Protein AF-0000000084721992 (afdb_homodimer)

Nearest PDB structures (foldseek):
  3f7s-assembly1_A-2  TM=8.080E-01  e=1.983E-07  Pseudomonas putida KT2440
  6d63-assembly1_A  TM=7.651E-01  e=7.728E-07  Pseudomonas sp. ADP
  6bjt-assembly1_B  TM=7.138E-01  e=1.348E-06  Pseudomonas sp. EGD-AKN5
  3lyg-assembly1_A-2  TM=6.064E-01  e=3.360E-05  Colwellia psychrerythraea 34H
  3f14-assembly1_A-2  TM=5.417E-01  e=1.461E-03  Cytophaga hutchinsonii ATCC 33406

Solvent-accessible surface area (backbone atoms only — not comparable to full-atom values): 19553 Å² total; per-residue (Å²): 134,83,79,76,77,77,78,78,78,77,78,78,77,73,75,81,78,74,70,73,68,76,72,76,72,68,77,76,71,73,49,72,62,57,53,53,50,51,51,53,52,49,40,35,47,20,30,52,63,23,33,55,70,61,33,59,64,39,39,37,86,82,10,37,43,31,47,41,25,79,83,38,69,27,45,42,66,57,42,47,64,69,46,42,67,34,28,76,71,58,51,54,53,57,61,43,73,80,46,74,49,79,46,67,42,96,84,64,48,34,35,38,38,42,30,40,27,44,29,91,87,65,38,62,28,34,42,32,37,32,33,36,51,56,97,87,38,78,22,36,42,31,40,39,41,39,54,49,41,53,74,91,49,38,68,60,48,43,52,52,52,51,54,52,51,54,62,67,66,50,68,81,126,137,85,80,79,79,79,77,78,77,75,76,77,75,74,74,80,78,76,71,75,69,76,70,74,72,67,78,75,70,75,48,71,63,56,52,53,50,50,51,55,51,50,39,38,48,21,29,53,63,23,34,54,69,62,33,57,65,40,38,36,86,81,9,38,44,30,48,41,25,80,83,39,71,26,45,43,66,56,42,46,64,70,45,41,67,33,27,76,71,58,51,54,52,57,62,44,73,80,45,75,51,78,47,66,43,95,85,64,49,35,33,38,40,41,30,39,29,44,28,91,87,66,37,64,28,35,39,33,38,33,34,38,53,55,98,87,38,77,22,35,42,30,40,40,41,39,55,48,41,53,74,91,47,37,69,60,47,41,52,53,52,51,53,52,51,54,61,69,67,51,70,80,127

Secondary structure (DSSP, 8-state):
-------------------------------HHHHHHHHHHHHHHHHHTT-HHHHHHTEEEEEEEE-SSTT-EEEHHHHHHHHHHHHHTT-----EEEEEEEEE-TTSSEEEEEEEEEETTTEEEEEEEEEEEETTEEEEEEEEEE----HHHHHHHHHHHHHHHHHHHS---/-------------------------------HHHHHHHHHHHHHHHHHTT-HHHHHHTEEEEEEEE-SSTT-EEEHHHHHHHHHHHHHTT-----EEEEEEEEE-TTSSEEEEEEEEEETTTEEEEEEEEEEEETTEEEEEEEEEE----HHHHHHHHHHHHHHHHHHHS---

InterPro domains:
  IPR032710 NTF2-like domain superfamily [SSF54427] (31-151)
  IPR037401 SnoaL-like domain [PF13474] (36-150)

Radius of gyration: 32.5 Å; Cα contacts (8 Å, |Δi|>4): 521; chains: 2; bounding box: 74×117×138 Å

Foldseek 3Di:
DPPPPPPPPPPPPDPPPPPPPPPPPDPPPCPLVNQVVVLVVQLLVCQAQLVLVSNLVQADQQAWEADADPPRTDGSVRVSVVQVVCSVVRHGWHWDFPDKDWDADPVSFKIKMKTWTAGPPQGTKMKIFMWGQDPNHTHTRYIHIHRDDPPVCVVVVVVVVVVVVVVVPDPDD/DDPPPPPPPPPPPDPPPPPPPPPPPDPPPCPLVNQVVVLVVQLLVCQAQLVLVSNLVQADQQAWEADADPPRTDGSVRVSVVQVVCSVVRHGWHWDFPDKDWDADPVSFKIKMKTWTAGPPQGTKMKIFMWGQDPNHTHTRYIHIHRDDPPVCVVVVVVVVVVVVVVVPDPDD

Structure (mmCIF, N/CA/C/O backbone):
data_AF-0000000084721992-model_v1
#
loop_
_entity.id
_entity.type
_entity.pdbx_description
1 polymer 'SnoaL-like domain-containing protein'
#
loop_
_atom_site.group_PDB
_atom_site.id
_atom_site.type_symbol
_atom_site.label_atom_id
_atom_site.label_alt_id
_atom_site.label_comp_id
_atom_site.label_asym_id
_atom_site.label_entity_id
_atom_site.label_seq_id
_atom_site.pdbx_PDB_ins_code
_atom_site.Cartn_x
_atom_site.Cartn_y
_atom_site.Cartn_z
_atom_site.occupancy
_atom_site.B_iso_or_equiv
_atom_site.auth_seq_id
_atom_site.auth_comp_id
_atom_site.auth_asym_id
_atom_site.auth_atom_id
_atom_site.pdbx_PDB_model_num
ATOM 1 N N . MET A 1 1 ? 46.25 -85.062 41.906 1 35.22 1 MET A N 1
ATOM 2 C CA . MET A 1 1 ? 46.75 -83.875 41.25 1 35.22 1 MET A CA 1
ATOM 3 C C . MET A 1 1 ? 45.594 -83.062 40.625 1 35.22 1 MET A C 1
ATOM 5 O O . MET A 1 1 ? 44.938 -83.562 39.719 1 35.22 1 MET A O 1
ATOM 9 N N . THR A 1 2 ? 44.844 -82.375 41.531 1 42.84 2 THR A N 1
ATOM 10 C CA . THR A 1 2 ? 43.625 -81.562 41.344 1 42.84 2 THR A CA 1
ATOM 11 C C . THR A 1 2 ? 43.875 -80.438 40.375 1 42.84 2 THR A C 1
ATOM 13 O O . THR A 1 2 ? 44.781 -79.625 40.594 1 42.84 2 THR A O 1
ATOM 16 N N . ALA A 1 3 ? 43.625 -80.625 39.094 1 43.28 3 ALA A N 1
ATOM 17 C CA . ALA A 1 3 ? 43.75 -79.75 37.969 1 43.28 3 ALA A CA 1
ATOM 18 C C . ALA A 1 3 ? 42.969 -78.438 38.188 1 43.28 3 ALA A C 1
ATOM 20 O O . ALA A 1 3 ? 41.75 -78.5 38.406 1 43.28 3 ALA A O 1
ATOM 21 N N . LEU A 1 4 ? 43.531 -77.438 38.812 1 45.16 4 LEU A N 1
ATOM 22 C CA . LEU A 1 4 ? 42.969 -76.125 39.062 1 45.16 4 LEU A CA 1
ATOM 23 C C . LEU A 1 4 ? 42.625 -75.375 37.781 1 45.16 4 LEU A C 1
ATOM 25 O O . LEU A 1 4 ? 43.531 -75.188 36.938 1 45.16 4 LEU A O 1
ATOM 29 N N . SER A 1 5 ? 41.469 -75.625 37.188 1 41.81 5 SER A N 1
ATOM 30 C CA . SER A 1 5 ? 41.062 -75 35.969 1 41.81 5 SER A CA 1
ATOM 31 C C . SER A 1 5 ? 40.969 -73.5 36.156 1 41.81 5 SER A C 1
ATOM 33 O O . SER A 1 5 ? 40.312 -73 37.062 1 41.81 5 SER A O 1
ATOM 35 N N . LEU A 1 6 ? 42.062 -72.75 35.875 1 41.62 6 LEU A N 1
ATOM 36 C CA . LEU A 1 6 ? 42.125 -71.312 35.938 1 41.62 6 LEU A CA 1
ATOM 37 C C . LEU A 1 6 ? 41.125 -70.688 34.969 1 41.62 6 LEU A C 1
ATOM 39 O O . LEU A 1 6 ? 41.156 -70.938 33.781 1 41.62 6 LEU A O 1
ATOM 43 N N . LEU A 1 7 ? 39.906 -70.375 35.438 1 43.34 7 LEU A N 1
ATOM 44 C CA . LEU A 1 7 ? 38.875 -69.688 34.688 1 43.34 7 LEU A CA 1
ATOM 45 C C . LEU A 1 7 ? 39.312 -68.312 34.281 1 43.34 7 LEU A C 1
ATOM 47 O O . LEU A 1 7 ? 39.625 -67.5 35.156 1 43.34 7 LEU A O 1
ATOM 51 N N . CYS A 1 8 ? 40.031 -68.125 33.156 1 37.81 8 CYS A N 1
ATOM 52 C CA . CYS A 1 8 ? 40.469 -66.812 32.656 1 37.81 8 CYS A CA 1
ATOM 53 C C . CYS A 1 8 ? 39.25 -65.938 32.406 1 37.81 8 CYS A C 1
ATOM 55 O O . CYS A 1 8 ? 38.375 -66.25 31.578 1 37.81 8 CYS A O 1
ATOM 57 N N . LEU A 1 9 ? 38.812 -65.125 33.375 1 43.62 9 LEU A N 1
ATOM 58 C CA . LEU A 1 9 ? 37.75 -64.125 33.281 1 43.62 9 LEU A CA 1
ATOM 59 C C . LEU A 1 9 ? 38.094 -63.094 32.219 1 43.62 9 LEU A C 1
ATOM 61 O O . LEU A 1 9 ? 39.125 -62.375 32.312 1 43.62 9 LEU A O 1
ATOM 65 N N . THR A 1 10 ? 37.906 -63.406 30.938 1 43.59 10 THR A N 1
ATOM 66 C CA . THR A 1 10 ? 38.125 -62.406 29.922 1 43.59 10 THR A CA 1
ATOM 67 C C . THR A 1 10 ? 37.219 -61.188 30.141 1 43.59 10 THR A C 1
ATOM 69 O O . THR A 1 10 ? 36 -61.344 30.234 1 43.59 10 THR A O 1
ATOM 72 N N . LEU A 1 11 ? 37.656 -60.156 30.875 1 44.53 11 LEU A N 1
ATOM 73 C CA . LEU A 1 11 ? 36.938 -58.875 31 1 44.53 11 LEU A CA 1
ATOM 74 C C . LEU A 1 11 ? 36.781 -58.219 29.625 1 44.53 11 LEU A C 1
ATOM 76 O O . LEU A 1 11 ? 37.781 -57.938 28.953 1 44.53 11 LEU A O 1
ATOM 80 N N . LEU A 1 12 ? 35.719 -58.531 28.906 1 46.38 12 LEU A N 1
ATOM 81 C CA . LEU A 1 12 ? 35.375 -57.812 27.688 1 46.38 12 LEU A CA 1
ATOM 82 C C . LEU A 1 12 ? 35.188 -56.344 27.969 1 46.38 12 LEU A C 1
ATOM 84 O O . LEU A 1 12 ? 34.281 -55.938 28.719 1 46.38 12 LEU A O 1
ATOM 88 N N . SER A 1 13 ? 36.25 -55.5 28 1 43.28 13 SER A N 1
ATOM 89 C CA . SER A 1 13 ? 36.062 -54.062 28.094 1 43.28 13 SER A CA 1
ATOM 90 C C . SER A 1 13 ? 35.25 -53.5 26.922 1 43.28 13 SER A C 1
ATOM 92 O O . SER A 1 13 ? 35.562 -53.781 25.766 1 43.28 13 SER A O 1
ATOM 94 N N . ALA A 1 14 ? 33.906 -53.281 27.125 1 49.59 14 ALA A N 1
ATOM 95 C CA . ALA A 1 14 ? 33.062 -52.625 26.125 1 49.59 14 ALA A CA 1
ATOM 96 C C . ALA A 1 14 ? 33.656 -51.25 25.75 1 49.59 14 ALA A C 1
ATOM 98 O O . ALA A 1 14 ? 34.156 -50.531 26.609 1 49.59 14 ALA A O 1
ATOM 99 N N . PRO A 1 15 ? 34.125 -51.094 24.484 1 54.03 15 PRO A N 1
ATOM 100 C CA . PRO A 1 15 ? 34.656 -49.781 24.078 1 54.03 15 PRO A CA 1
ATOM 101 C C . PRO A 1 15 ? 33.688 -48.656 24.438 1 54.03 15 PRO A C 1
ATOM 103 O O . PRO A 1 15 ? 32.5 -48.875 24.516 1 54.03 15 PRO A O 1
ATOM 106 N N . PRO A 1 16 ? 34.219 -47.531 25.125 1 48.94 16 PRO A N 1
ATOM 107 C CA . PRO A 1 16 ? 33.375 -46.375 25.406 1 48.94 16 PRO A CA 1
ATOM 108 C C . PRO A 1 16 ? 32.656 -45.844 24.172 1 48.94 16 PRO A C 1
ATOM 110 O O . PRO A 1 16 ? 33.188 -45.969 23.062 1 48.94 16 PRO A O 1
ATOM 113 N N . ASN A 1 17 ? 31.281 -45.969 24.141 1 44.22 17 ASN A N 1
ATOM 114 C CA . ASN A 1 17 ? 30.453 -45.312 23.125 1 44.22 17 ASN A CA 1
ATOM 115 C C . ASN A 1 17 ? 30.859 -43.875 22.922 1 44.22 17 ASN A C 1
ATOM 117 O O . ASN A 1 17 ? 30.75 -43.062 23.844 1 44.22 17 ASN A O 1
ATOM 121 N N . THR A 1 18 ? 31.906 -43.656 22.141 1 45.59 18 THR A N 1
ATOM 122 C CA . THR A 1 18 ? 32.156 -42.25 21.797 1 45.59 18 THR A CA 1
ATOM 123 C C . THR A 1 18 ? 30.859 -41.562 21.344 1 45.59 18 THR A C 1
ATOM 125 O O . THR A 1 18 ? 30.25 -41.969 20.344 1 45.59 18 THR A O 1
ATOM 128 N N . GLY A 1 19 ? 30.094 -41.031 22.266 1 40.47 19 GLY A N 1
ATOM 129 C CA . GLY A 1 19 ? 28.969 -40.219 21.922 1 40.47 19 GLY A CA 1
ATOM 130 C C . GLY A 1 19 ? 29.25 -39.25 20.797 1 40.47 19 GLY A C 1
ATOM 131 O O . GLY A 1 19 ? 30.266 -38.562 20.797 1 40.47 19 GLY A O 1
ATOM 132 N N . ALA A 1 20 ? 28.906 -39.656 19.578 1 39.91 20 ALA A N 1
ATOM 133 C CA . ALA A 1 20 ? 28.953 -38.719 18.469 1 39.91 20 ALA A CA 1
ATOM 134 C C . ALA A 1 20 ? 28.594 -37.281 18.922 1 39.91 20 ALA A C 1
ATOM 136 O O . ALA A 1 20 ? 27.656 -37.094 19.688 1 39.91 20 ALA A O 1
ATOM 137 N N . LYS A 1 21 ? 29.672 -36.406 19.094 1 43.59 21 LYS A N 1
ATOM 138 C CA . LYS A 1 21 ? 29.391 -35 19.328 1 43.59 21 LYS A CA 1
ATOM 139 C C . LYS A 1 21 ? 28.188 -34.562 18.516 1 43.59 21 LYS A C 1
ATOM 141 O O . LYS A 1 21 ? 28.062 -34.875 17.328 1 43.59 21 LYS A O 1
ATOM 146 N N . PRO A 1 22 ? 27.109 -34.125 19.125 1 40.75 22 PRO A N 1
ATOM 147 C CA . PRO A 1 22 ? 26.031 -33.594 18.297 1 40.75 22 PRO A CA 1
ATOM 148 C C . PRO A 1 22 ? 26.547 -32.781 17.094 1 40.75 22 PRO A C 1
ATOM 150 O O . PRO A 1 22 ? 27.609 -32.156 17.188 1 40.75 22 PRO A O 1
ATOM 153 N N . SER A 1 23 ? 26.453 -33.25 15.875 1 41.62 23 SER A N 1
ATOM 154 C CA . SER A 1 23 ? 26.75 -32.469 14.688 1 41.62 23 SER A CA 1
ATOM 155 C C . SER A 1 23 ? 26.484 -30.984 14.93 1 41.62 23 SER A C 1
ATOM 157 O O . SER A 1 23 ? 25.453 -30.625 15.531 1 41.62 23 SER A O 1
ATOM 159 N N . ALA A 1 24 ? 27.469 -30.203 15.086 1 39.69 24 ALA A N 1
ATOM 160 C CA . ALA A 1 24 ? 27.297 -28.75 15.172 1 39.69 24 ALA A CA 1
ATOM 161 C C . ALA A 1 24 ? 26.125 -28.297 14.305 1 39.69 24 ALA A C 1
ATOM 163 O O . ALA A 1 24 ? 26.016 -28.688 13.141 1 39.69 24 ALA A O 1
ATOM 164 N N . ALA A 1 25 ? 24.906 -28.109 14.859 1 42.06 25 ALA A N 1
ATOM 165 C CA . ALA A 1 25 ? 23.781 -27.484 14.156 1 42.06 25 ALA A CA 1
ATOM 166 C C . ALA A 1 25 ? 24.281 -26.469 13.133 1 42.06 25 ALA A C 1
ATOM 168 O O . ALA A 1 25 ? 25.219 -25.719 13.391 1 42.06 25 ALA A O 1
ATOM 169 N N . ARG A 1 26 ? 24.297 -26.75 11.844 1 44.97 26 ARG A N 1
ATOM 170 C CA . ARG A 1 26 ? 24.625 -25.781 10.797 1 44.97 26 ARG A CA 1
ATOM 171 C C . ARG A 1 26 ? 24.219 -24.375 11.195 1 44.97 26 ARG A C 1
ATOM 173 O O . ARG A 1 26 ? 23.203 -24.188 11.875 1 44.97 26 ARG A O 1
ATOM 180 N N . PRO A 1 27 ? 25.031 -23.438 11.391 1 41.38 27 PRO A N 1
ATOM 181 C CA . PRO A 1 27 ? 24.594 -22.078 11.734 1 41.38 27 PRO A CA 1
ATOM 182 C C . PRO A 1 27 ? 23.234 -21.734 11.133 1 41.38 27 PRO A C 1
ATOM 184 O O . PRO A 1 27 ? 22.984 -22.031 9.961 1 41.38 27 PRO A O 1
ATOM 187 N N . ALA A 1 28 ? 22.156 -21.703 11.852 1 45.25 28 ALA A N 1
ATOM 188 C CA . ALA A 1 28 ? 20.75 -21.5 11.516 1 45.25 28 ALA A CA 1
ATOM 189 C C . ALA A 1 28 ? 20.609 -20.5 10.375 1 45.25 28 ALA A C 1
ATOM 191 O O . ALA A 1 28 ? 21.188 -19.406 10.414 1 45.25 28 ALA A O 1
ATOM 192 N N . GLU A 1 29 ? 20.797 -20.875 9.031 1 51.62 29 GLU A N 1
ATOM 193 C CA . GLU A 1 29 ? 20.531 -20.047 7.859 1 51.62 29 GLU A CA 1
ATOM 194 C C . GLU A 1 29 ? 19.516 -18.953 8.18 1 51.62 29 GLU A C 1
ATOM 196 O O . GLU A 1 29 ? 18.484 -19.219 8.797 1 51.62 29 GLU A O 1
ATOM 201 N N . VAL A 1 30 ? 20.031 -17.781 8.414 1 62.53 30 VAL A N 1
ATOM 202 C CA . VAL A 1 30 ? 19.141 -16.641 8.586 1 62.53 30 VAL A CA 1
ATOM 203 C C . VAL A 1 30 ? 17.906 -16.797 7.699 1 62.53 30 VAL A C 1
ATOM 205 O O . VAL A 1 30 ? 18.031 -17.078 6.5 1 62.53 30 VAL A O 1
ATOM 208 N N . SER A 1 31 ? 16.766 -16.969 8.289 1 84.5 31 SER A N 1
ATOM 209 C CA . SER A 1 31 ? 15.523 -17.141 7.555 1 84.5 31 SER A CA 1
ATOM 210 C C . SER A 1 31 ? 15.32 -16.016 6.539 1 84.5 31 SER A C 1
ATOM 212 O O . SER A 1 31 ? 15.906 -14.945 6.668 1 84.5 31 SER A O 1
ATOM 214 N N . ALA A 1 32 ? 14.961 -16.312 5.355 1 90 32 ALA A N 1
ATOM 215 C CA . ALA A 1 32 ? 14.609 -15.336 4.328 1 90 32 ALA A CA 1
ATOM 216 C C . ALA A 1 32 ? 13.898 -14.133 4.934 1 90 32 ALA A C 1
ATOM 218 O O . ALA A 1 32 ? 14.172 -12.984 4.555 1 90 32 ALA A O 1
ATOM 219 N N . THR A 1 33 ? 13.117 -14.328 5.945 1 94.38 33 THR A N 1
ATOM 220 C CA . THR A 1 33 ? 12.398 -13.242 6.602 1 94.38 33 THR A CA 1
ATOM 221 C C . THR A 1 33 ? 13.367 -12.336 7.363 1 94.38 33 THR A C 1
ATOM 223 O O . THR A 1 33 ? 13.242 -11.109 7.316 1 94.38 33 THR A O 1
ATOM 226 N N . ALA A 1 34 ? 14.281 -12.883 8.031 1 95.31 34 ALA A N 1
ATOM 227 C CA . ALA A 1 34 ? 15.266 -12.094 8.758 1 95.31 34 ALA A CA 1
ATOM 228 C C . ALA A 1 34 ? 16.094 -11.234 7.805 1 95.31 34 ALA A C 1
ATOM 230 O O . ALA A 1 34 ? 16.406 -10.078 8.109 1 95.31 34 ALA A O 1
ATOM 231 N N . THR A 1 35 ? 16.438 -11.797 6.691 1 96 35 THR A N 1
ATOM 232 C CA . THR A 1 35 ? 17.219 -11.047 5.715 1 96 35 THR A CA 1
ATOM 233 C C . THR A 1 35 ? 16.406 -9.898 5.125 1 96 35 THR A C 1
ATOM 235 O O . THR A 1 35 ? 16.906 -8.789 4.961 1 96 35 THR A O 1
ATOM 238 N N . VAL A 1 36 ? 15.125 -10.125 4.793 1 97.69 36 VAL A N 1
ATOM 239 C CA . VAL A 1 36 ? 14.242 -9.086 4.285 1 97.69 36 VAL A CA 1
ATOM 240 C C . VAL A 1 36 ? 14.102 -7.969 5.316 1 97.69 36 VAL A C 1
ATOM 242 O O . VAL A 1 36 ? 14.203 -6.785 4.977 1 97.69 36 VAL A O 1
ATOM 245 N N . ASN A 1 37 ? 13.945 -8.336 6.594 1 97.88 37 ASN A N 1
ATOM 246 C CA . ASN A 1 37 ? 13.875 -7.348 7.664 1 97.88 37 ASN A CA 1
ATOM 247 C C . ASN A 1 37 ? 15.148 -6.508 7.742 1 97.88 37 ASN A C 1
ATOM 249 O O . ASN A 1 37 ? 15.078 -5.285 7.902 1 97.88 37 ASN A O 1
ATOM 253 N N . ALA A 1 38 ? 16.234 -7.148 7.633 1 97.5 38 ALA A N 1
ATOM 254 C CA . ALA A 1 38 ? 17.516 -6.449 7.703 1 97.5 38 ALA A CA 1
ATOM 255 C C . ALA A 1 38 ? 17.656 -5.461 6.547 1 97.5 38 ALA A C 1
ATOM 257 O O . ALA A 1 38 ? 18.188 -4.363 6.727 1 97.5 38 ALA A O 1
ATOM 258 N N . VAL A 1 39 ? 17.203 -5.887 5.371 1 98.25 39 VAL A N 1
ATOM 259 C CA . VAL A 1 39 ? 17.266 -5.012 4.207 1 98.25 39 VAL A CA 1
ATOM 260 C C . VAL A 1 39 ? 16.391 -3.777 4.441 1 98.25 39 VAL A C 1
ATOM 262 O O . VAL A 1 39 ? 16.828 -2.648 4.227 1 98.25 39 VAL A O 1
ATOM 265 N N . LEU A 1 40 ? 15.203 -3.967 4.914 1 98.62 40 LEU A N 1
ATOM 266 C CA . LEU A 1 40 ? 14.281 -2.855 5.133 1 98.62 40 LEU A CA 1
ATOM 267 C C . LEU A 1 40 ? 14.781 -1.949 6.254 1 98.62 40 LEU A C 1
ATOM 269 O O . LEU A 1 40 ? 14.664 -0.725 6.168 1 98.62 40 LEU A O 1
ATOM 273 N N . ASP A 1 41 ? 15.375 -2.51 7.301 1 98.31 41 ASP A N 1
ATOM 274 C CA . ASP A 1 41 ? 15.961 -1.716 8.375 1 98.31 41 ASP A CA 1
ATOM 275 C C . ASP A 1 41 ? 17.125 -0.871 7.855 1 98.31 41 ASP A C 1
ATOM 277 O O . ASP A 1 41 ? 17.25 0.305 8.203 1 98.31 41 ASP A O 1
ATOM 281 N N . ASP A 1 42 ? 17.938 -1.509 7.082 1 98.44 42 ASP A N 1
ATOM 282 C CA . ASP A 1 42 ? 19.078 -0.802 6.512 1 98.44 42 ASP A CA 1
ATOM 283 C C . ASP A 1 42 ? 18.609 0.307 5.566 1 98.44 42 ASP A C 1
ATOM 285 O O . ASP A 1 42 ? 19.234 1.373 5.508 1 98.44 42 ASP A O 1
ATOM 289 N N . TRP A 1 43 ? 17.578 0.039 4.852 1 98.69 43 TRP A N 1
ATOM 290 C CA . TRP A 1 43 ? 17 1.02 3.938 1 98.69 43 TRP A CA 1
ATOM 291 C C . TRP A 1 43 ? 16.5 2.24 4.699 1 98.69 43 TRP A C 1
ATOM 293 O O . TRP A 1 43 ? 16.781 3.379 4.324 1 98.69 43 TRP A O 1
ATOM 303 N N . HIS A 1 44 ? 15.805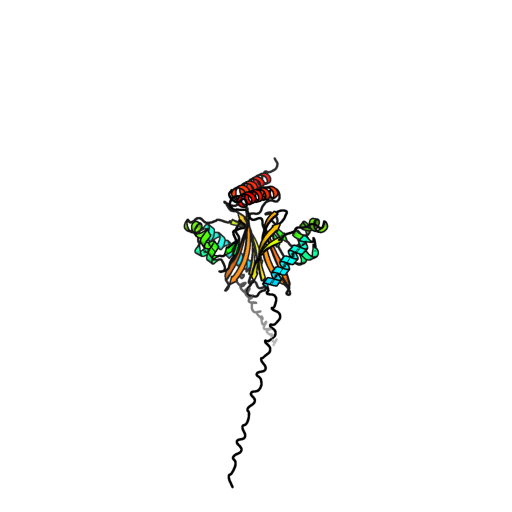 2.014 5.766 1 97.94 44 HIS A N 1
ATOM 304 C CA . HIS A 1 44 ? 15.344 3.111 6.605 1 97.94 44 HIS A CA 1
ATOM 305 C C . HIS A 1 44 ? 16.516 3.861 7.23 1 97.94 44 HIS A C 1
ATOM 307 O O . HIS A 1 44 ? 16.5 5.09 7.316 1 97.94 44 HIS A O 1
ATOM 313 N N . ARG A 1 45 ? 17.484 3.145 7.668 1 97.56 45 ARG A N 1
ATOM 314 C CA . ARG A 1 45 ? 18.656 3.758 8.273 1 97.56 45 ARG A CA 1
ATOM 315 C C . ARG A 1 45 ? 19.406 4.641 7.273 1 97.56 45 ARG A C 1
ATOM 317 O O . ARG A 1 45 ? 19.891 5.711 7.629 1 97.56 45 ARG A O 1
ATOM 324 N N . ALA A 1 46 ? 19.516 4.168 6.031 1 98.38 46 ALA A N 1
ATOM 325 C CA . ALA A 1 46 ? 20.172 4.949 4.988 1 98.38 46 ALA A CA 1
ATOM 326 C C . ALA A 1 46 ? 19.484 6.297 4.793 1 98.38 46 ALA A C 1
ATOM 328 O O . ALA A 1 46 ? 20.141 7.32 4.609 1 98.38 46 ALA A O 1
ATOM 329 N N . ALA A 1 47 ? 18.188 6.305 4.789 1 97.38 47 ALA A N 1
ATOM 330 C CA . ALA A 1 47 ? 17.453 7.559 4.699 1 97.38 47 ALA A CA 1
ATOM 331 C C . ALA A 1 47 ? 17.719 8.438 5.914 1 97.38 47 ALA A C 1
ATOM 333 O O . ALA A 1 47 ? 17.984 9.633 5.777 1 97.38 47 ALA A O 1
ATOM 334 N N . ALA A 1 48 ? 17.672 7.859 7.121 1 95.75 48 ALA A N 1
ATOM 335 C CA . ALA A 1 48 ? 17.875 8.594 8.367 1 95.75 48 ALA A CA 1
ATOM 336 C C . ALA A 1 48 ? 19.25 9.25 8.406 1 95.75 48 ALA A C 1
ATOM 338 O O . ALA A 1 48 ? 19.422 10.32 8.992 1 95.75 48 ALA A O 1
ATOM 339 N N . GLN A 1 49 ? 20.156 8.609 7.75 1 97.25 49 GLN A N 1
ATOM 340 C CA . GLN A 1 49 ? 21.531 9.094 7.738 1 97.25 49 GLN A CA 1
ATOM 341 C C . GLN A 1 49 ? 21.828 9.891 6.473 1 97.25 49 GLN A C 1
ATOM 343 O O . GLN A 1 49 ? 22.969 10.273 6.223 1 97.25 49 GLN A O 1
ATOM 348 N N . ALA A 1 50 ? 20.891 10.031 5.645 1 97.56 50 ALA A N 1
ATOM 349 C CA . ALA A 1 50 ? 20.984 10.758 4.379 1 97.56 50 ALA A CA 1
ATOM 350 C C . ALA A 1 50 ? 22.062 10.148 3.486 1 97.56 50 ALA A C 1
ATOM 352 O O . ALA A 1 50 ? 22.844 10.875 2.857 1 97.56 50 ALA A O 1
ATOM 353 N N . ASP A 1 51 ? 22.141 8.844 3.551 1 98.44 51 ASP A N 1
ATOM 354 C CA . ASP A 1 51 ? 23 8.109 2.633 1 98.44 51 ASP A CA 1
ATOM 355 C C . ASP A 1 51 ? 22.266 7.773 1.337 1 98.44 51 ASP A C 1
ATOM 357 O O . ASP A 1 51 ? 21.719 6.68 1.188 1 98.44 51 ASP A O 1
ATOM 361 N N . GLU A 1 52 ? 22.297 8.703 0.409 1 98.5 52 GLU A N 1
ATOM 362 C CA . GLU A 1 52 ? 21.5 8.617 -0.812 1 98.5 52 GLU A CA 1
ATOM 363 C C . GLU A 1 52 ? 21.875 7.383 -1.629 1 98.5 52 GLU A C 1
ATOM 365 O O . GLU A 1 52 ? 21 6.656 -2.102 1 98.5 52 GLU A O 1
ATOM 370 N N . ALA A 1 53 ? 23.141 7.18 -1.86 1 98.44 53 ALA A N 1
ATOM 371 C CA . ALA A 1 53 ? 23.594 6.055 -2.674 1 98.44 53 ALA A CA 1
ATOM 372 C C . ALA A 1 53 ? 23.109 4.73 -2.1 1 98.44 53 ALA A C 1
ATOM 374 O O . ALA A 1 53 ? 22.594 3.883 -2.832 1 98.44 53 ALA A O 1
ATOM 375 N N . ARG A 1 54 ? 23.25 4.57 -0.802 1 98.38 54 ARG A N 1
ATOM 376 C CA . ARG A 1 54 ? 22.828 3.334 -0.149 1 98.38 54 ARG A CA 1
ATOM 377 C C . ARG A 1 54 ? 21.312 3.17 -0.207 1 98.38 54 ARG A C 1
ATOM 379 O O . ARG A 1 54 ? 20.812 2.07 -0.454 1 98.38 54 ARG A O 1
ATOM 386 N N . TYR A 1 55 ? 20.641 4.285 0.036 1 98.75 55 TYR A N 1
ATOM 387 C CA . TYR A 1 55 ? 19.188 4.266 0.015 1 98.75 55 TYR A CA 1
ATOM 388 C C . TYR A 1 55 ? 18.656 3.762 -1.325 1 98.75 55 TYR A C 1
ATOM 390 O O . TYR A 1 55 ? 17.859 2.828 -1.375 1 98.75 55 TYR A O 1
ATOM 398 N N . PHE A 1 56 ? 19.188 4.238 -2.385 1 98.75 56 PHE A N 1
ATOM 399 C CA . PHE A 1 56 ? 18.625 3.9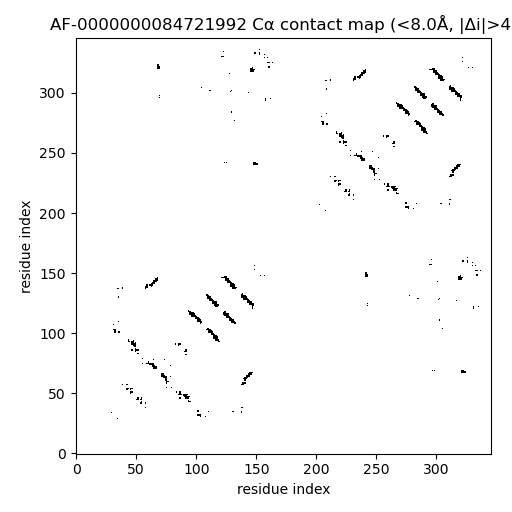2 -3.695 1 98.75 56 PHE A CA 1
ATOM 400 C C . PHE A 1 56 ? 19.219 2.617 -4.23 1 98.75 56 PHE A C 1
ATOM 402 O O . PHE A 1 56 ? 18.688 2.035 -5.176 1 98.75 56 PHE A O 1
ATOM 409 N N . ALA A 1 57 ? 20.328 2.1 -3.631 1 98.19 57 ALA A N 1
ATOM 410 C CA . ALA A 1 57 ? 20.891 0.804 -4.008 1 98.19 57 ALA A CA 1
ATOM 411 C C . ALA A 1 57 ? 19.969 -0.337 -3.576 1 98.19 57 ALA A C 1
ATOM 413 O O . ALA A 1 57 ? 20.125 -1.469 -4.047 1 98.19 57 ALA A O 1
ATOM 414 N N . HIS A 1 58 ? 19.016 -0.019 -2.701 1 98.56 58 HIS A N 1
ATOM 415 C CA . HIS A 1 58 ? 18.125 -1.059 -2.193 1 98.56 58 HIS A CA 1
ATOM 416 C C . HIS A 1 58 ? 16.984 -1.323 -3.16 1 98.56 58 HIS A C 1
ATOM 418 O O . HIS A 1 58 ? 16.266 -2.314 -3.018 1 98.56 58 HIS A O 1
ATOM 424 N N . PHE A 1 59 ? 16.875 -0.446 -4.211 1 98.69 59 PHE A N 1
ATOM 425 C CA . PHE A 1 59 ? 15.758 -0.579 -5.148 1 98.69 59 PHE A CA 1
ATOM 426 C C . PHE A 1 59 ? 16.188 -1.381 -6.375 1 98.69 59 PHE A C 1
ATOM 428 O O . PHE A 1 59 ? 17.344 -1.326 -6.789 1 98.69 59 PHE A O 1
ATOM 435 N N . THR A 1 60 ? 15.227 -2.141 -6.918 1 97.94 60 THR A N 1
ATOM 436 C CA . THR A 1 60 ? 15.43 -2.592 -8.289 1 97.94 60 THR A CA 1
ATOM 437 C C . THR A 1 60 ? 15.453 -1.407 -9.25 1 97.94 60 THR A C 1
ATOM 439 O O . THR A 1 60 ? 14.898 -0.349 -8.953 1 97.94 60 THR A O 1
ATOM 442 N N . PRO A 1 61 ? 16.062 -1.537 -10.438 1 97 61 PRO A N 1
ATOM 443 C CA . PRO A 1 61 ? 16.141 -0.411 -11.367 1 97 61 PRO A CA 1
ATOM 444 C C . PRO A 1 61 ? 14.773 0.064 -11.836 1 97 61 PRO A C 1
ATOM 446 O O . PRO A 1 61 ? 14.602 1.236 -12.18 1 97 61 PRO A O 1
ATOM 449 N N . ASP A 1 62 ? 13.781 -0.823 -11.82 1 97.19 62 ASP A N 1
ATOM 450 C CA . ASP A 1 62 ? 12.453 -0.472 -12.312 1 97.19 62 ASP A CA 1
ATOM 451 C C . ASP A 1 62 ? 11.461 -0.334 -11.156 1 97.19 62 ASP A C 1
ATOM 453 O O . ASP A 1 62 ? 10.25 -0.452 -11.352 1 97.19 62 ASP A O 1
ATOM 457 N N . ALA A 1 63 ? 11.984 -0.12 -9.945 1 98.56 63 ALA A N 1
ATOM 458 C CA . ALA A 1 63 ? 11.148 -0.027 -8.758 1 98.56 63 ALA A CA 1
ATOM 459 C C . ALA A 1 63 ? 10.195 1.163 -8.844 1 98.56 63 ALA A C 1
ATOM 461 O O . ALA A 1 63 ? 10.477 2.143 -9.539 1 98.56 63 ALA A O 1
ATOM 462 N N . ILE A 1 64 ? 9.102 1.015 -8.188 1 98.88 64 ILE A N 1
ATOM 463 C CA . ILE A 1 64 ? 8.102 2.078 -8.086 1 98.88 64 ILE A CA 1
ATOM 464 C C . ILE A 1 64 ? 7.953 2.498 -6.625 1 98.88 64 ILE A C 1
ATOM 466 O O . ILE A 1 64 ? 7.855 1.649 -5.734 1 98.88 64 ILE A O 1
ATOM 470 N N . TYR A 1 65 ? 8.062 3.801 -6.379 1 98.88 65 TYR A N 1
ATOM 471 C CA . TYR A 1 65 ? 7.758 4.395 -5.082 1 98.88 65 TYR A CA 1
ATOM 472 C C . TYR A 1 65 ? 6.465 5.199 -5.141 1 98.88 65 TYR A C 1
ATOM 474 O O . TYR A 1 65 ? 6.332 6.113 -5.957 1 98.88 65 TYR A O 1
ATOM 482 N N . LEU A 1 66 ? 5.504 4.785 -4.344 1 98.75 66 LEU A N 1
ATOM 483 C CA . LEU A 1 66 ? 4.234 5.492 -4.203 1 98.75 66 LEU A CA 1
ATOM 484 C C . LEU A 1 66 ? 4.227 6.355 -2.945 1 98.75 66 LEU A C 1
ATOM 486 O O . LEU A 1 66 ? 4.266 5.832 -1.83 1 98.75 66 LEU A O 1
ATOM 490 N N . GLY A 1 67 ? 4.156 7.688 -3.162 1 97.62 67 GLY A N 1
ATOM 491 C CA . GLY A 1 67 ? 4.09 8.594 -2.029 1 97.62 67 GLY A CA 1
ATOM 492 C C . GLY A 1 67 ? 2.674 8.82 -1.529 1 97.62 67 GLY A C 1
ATOM 493 O O . GLY A 1 67 ? 1.743 8.133 -1.959 1 97.62 67 GLY A O 1
ATOM 494 N N . THR A 1 68 ? 2.514 9.75 -0.627 1 96.62 68 THR A N 1
ATOM 495 C CA . THR A 1 68 ? 1.249 9.953 0.071 1 96.62 68 THR A CA 1
ATOM 496 C C . THR A 1 68 ? 0.262 10.719 -0.808 1 96.62 68 THR A C 1
ATOM 498 O O . THR A 1 68 ? -0.95 10.656 -0.5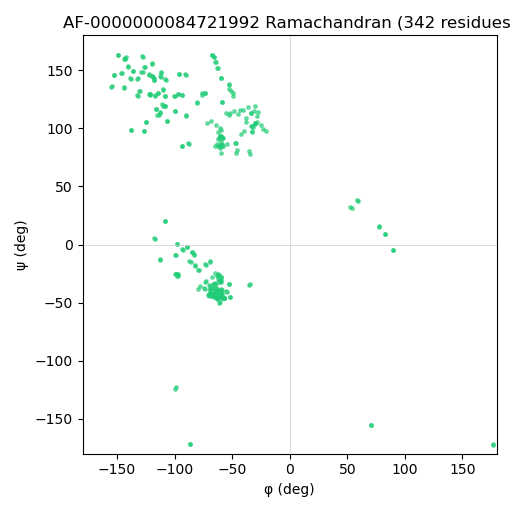89 1 96.62 68 THR A O 1
ATOM 501 N N . ASP A 1 69 ? 0.794 11.461 -1.816 1 96.75 69 ASP A N 1
ATOM 502 C CA . ASP A 1 69 ? -0.031 12.211 -2.76 1 96.75 69 ASP A CA 1
ATOM 503 C C . ASP A 1 69 ? -0.376 11.359 -3.98 1 96.75 69 ASP A C 1
ATOM 505 O O . ASP A 1 69 ? 0.454 10.586 -4.457 1 96.75 69 ASP A O 1
ATOM 509 N N . ALA A 1 70 ? -1.607 11.594 -4.527 1 94.75 70 ALA A N 1
ATOM 510 C CA . ALA A 1 70 ? -2.086 10.805 -5.66 1 94.75 70 ALA A CA 1
ATOM 511 C C . ALA A 1 70 ? -1.151 10.938 -6.859 1 94.75 70 ALA A C 1
ATOM 513 O O . ALA A 1 70 ? -1.021 10.008 -7.66 1 94.75 70 ALA A O 1
ATOM 514 N N . THR A 1 71 ? -0.47 12.047 -6.973 1 95.19 71 THR A N 1
ATOM 515 C CA . THR A 1 71 ? 0.369 12.312 -8.133 1 95.19 71 THR A CA 1
ATOM 516 C C . THR A 1 71 ? 1.751 11.695 -7.957 1 95.19 71 THR A C 1
ATOM 518 O O . THR A 1 71 ? 2.559 11.688 -8.891 1 95.19 71 THR A O 1
ATOM 521 N N . GLU A 1 72 ? 1.973 11.188 -6.828 1 97.88 72 GLU A N 1
ATOM 522 C CA . GLU A 1 72 ? 3.311 10.688 -6.52 1 97.88 72 GLU A CA 1
ATOM 523 C C . GLU A 1 72 ? 3.424 9.195 -6.816 1 97.88 72 GLU A C 1
ATOM 525 O O . GLU A 1 72 ? 3.139 8.367 -5.953 1 97.88 72 GLU A O 1
ATOM 530 N N . ARG A 1 73 ? 3.682 8.82 -7.949 1 98.44 73 ARG A N 1
ATOM 531 C CA . ARG A 1 73 ? 4.121 7.535 -8.469 1 98.44 73 ARG A CA 1
ATOM 532 C C . ARG A 1 73 ? 5.414 7.676 -9.266 1 98.44 73 ARG A C 1
ATOM 534 O O . ARG A 1 73 ? 5.395 8.141 -10.406 1 98.44 73 ARG A O 1
ATOM 541 N N . TRP A 1 74 ? 6.5 7.242 -8.656 1 98.75 74 TRP A N 1
ATOM 542 C CA . TRP A 1 74 ? 7.812 7.512 -9.234 1 98.75 74 TRP A CA 1
ATOM 543 C C . TRP A 1 74 ? 8.523 6.215 -9.594 1 98.75 74 TRP A C 1
ATOM 545 O O . TRP A 1 74 ? 8.453 5.23 -8.852 1 98.75 74 TRP A O 1
ATOM 555 N N . THR A 1 75 ? 9.164 6.293 -10.664 1 98.69 75 THR A N 1
ATOM 556 C CA . THR A 1 75 ? 10.25 5.336 -10.852 1 98.69 75 THR A CA 1
ATOM 557 C C . THR A 1 75 ? 11.391 5.613 -9.867 1 98.69 75 THR A C 1
ATOM 559 O O . THR A 1 75 ? 11.461 6.691 -9.281 1 98.69 75 THR A O 1
ATOM 562 N N . ARG A 1 76 ? 12.18 4.637 -9.742 1 98.56 76 ARG A N 1
ATOM 563 C CA . ARG A 1 76 ? 13.344 4.801 -8.867 1 98.56 76 ARG A CA 1
ATOM 564 C C . ARG A 1 76 ? 14.125 6.062 -9.227 1 98.56 76 ARG A C 1
ATOM 566 O O . ARG A 1 76 ? 14.477 6.848 -8.344 1 98.56 76 ARG A O 1
ATOM 573 N N . ASP A 1 77 ? 14.383 6.332 -10.508 1 98.44 77 ASP A N 1
ATOM 574 C CA . ASP A 1 77 ? 15.219 7.457 -10.922 1 98.44 77 ASP A CA 1
ATOM 575 C C . ASP A 1 77 ? 14.477 8.781 -10.758 1 98.44 77 ASP A C 1
ATOM 577 O O . ASP A 1 77 ? 15.086 9.797 -10.406 1 98.44 77 ASP A O 1
ATOM 581 N N . GLU A 1 78 ? 13.18 8.797 -11.039 1 98.69 78 GLU A N 1
ATOM 582 C CA . GLU A 1 78 ? 12.375 9.984 -10.773 1 98.69 78 GLU A CA 1
ATOM 583 C C . GLU A 1 78 ? 12.375 10.328 -9.289 1 98.69 78 GLU A C 1
ATOM 585 O O . GLU A 1 78 ? 12.492 11.5 -8.914 1 98.69 78 GLU A O 1
ATOM 590 N N . PHE A 1 79 ? 12.266 9.352 -8.5 1 98.69 79 PHE A N 1
ATOM 591 C CA . PHE A 1 79 ? 12.258 9.539 -7.055 1 98.69 79 PHE A CA 1
ATOM 592 C C . PHE A 1 79 ? 13.609 10.062 -6.57 1 98.69 79 PHE A C 1
ATOM 594 O O . PHE A 1 79 ? 13.664 10.969 -5.734 1 98.69 79 PHE A O 1
ATOM 601 N N . ARG A 1 80 ? 14.617 9.492 -7.07 1 98.56 80 ARG A N 1
ATOM 602 C CA . ARG A 1 80 ? 15.945 9.953 -6.695 1 98.56 80 ARG A CA 1
ATOM 603 C C . ARG A 1 80 ? 16.141 11.422 -7.043 1 98.56 80 ARG A C 1
ATOM 605 O O . ARG A 1 80 ? 16.672 12.195 -6.242 1 98.56 80 ARG A O 1
ATOM 612 N N . ALA A 1 81 ? 15.727 11.781 -8.219 1 98.44 81 ALA A N 1
ATOM 613 C CA . ALA A 1 81 ? 15.844 13.18 -8.641 1 98.44 81 ALA A CA 1
ATOM 614 C C . ALA A 1 81 ? 15.055 14.102 -7.711 1 98.44 81 ALA A C 1
ATOM 616 O O . ALA A 1 81 ? 15.531 15.164 -7.328 1 98.44 81 ALA A O 1
ATOM 617 N N . TRP A 1 82 ? 13.898 13.727 -7.387 1 97.81 82 TRP A N 1
ATOM 618 C CA . TRP A 1 82 ? 13.031 14.5 -6.496 1 97.81 82 TRP A CA 1
ATOM 619 C C . TRP A 1 82 ? 13.625 14.578 -5.094 1 97.81 82 TRP A C 1
ATOM 621 O O . TRP A 1 82 ? 13.586 15.633 -4.453 1 97.81 82 TRP A O 1
ATOM 631 N N . ALA A 1 83 ? 14.203 13.477 -4.609 1 97.81 83 ALA A N 1
ATOM 632 C CA . ALA A 1 83 ? 14.664 13.328 -3.23 1 97.81 83 ALA A CA 1
ATOM 633 C C . ALA A 1 83 ? 16.047 13.945 -3.049 1 97.81 83 ALA A C 1
ATOM 635 O O . ALA A 1 83 ? 16.469 14.219 -1.923 1 97.81 83 ALA A O 1
ATOM 636 N N . HIS A 1 84 ? 16.797 14.188 -4.121 1 98.19 84 HIS A N 1
ATOM 637 C CA . HIS A 1 84 ? 18.219 14.555 -4.09 1 98.19 84 HIS A CA 1
ATOM 638 C C . HIS A 1 84 ? 18.438 15.789 -3.225 1 98.19 84 HIS A C 1
ATOM 640 O O . HIS A 1 84 ? 19.359 15.828 -2.414 1 98.19 84 HIS A O 1
ATOM 646 N N . PRO A 1 85 ? 17.562 16.828 -3.268 1 97.56 85 PRO A N 1
ATOM 647 C CA . PRO A 1 85 ? 17.828 18.016 -2.451 1 97.56 85 PRO A CA 1
ATOM 648 C C . PRO A 1 85 ? 17.781 17.719 -0.953 1 97.56 85 PRO A C 1
ATOM 650 O O . PRO A 1 85 ? 18.484 18.359 -0.172 1 97.56 85 PRO A O 1
ATOM 653 N N . TYR A 1 86 ? 16.922 16.797 -0.564 1 95.94 86 TYR A N 1
ATOM 654 C CA . TYR A 1 86 ? 16.844 16.438 0.846 1 95.94 86 TYR A CA 1
ATOM 655 C C . TYR A 1 86 ? 18.078 15.672 1.288 1 95.94 86 TYR A C 1
ATOM 657 O O . TYR A 1 86 ? 18.672 15.977 2.33 1 95.94 86 TYR A O 1
ATOM 665 N N . PHE A 1 87 ? 18.531 14.742 0.515 1 97.44 87 PHE A N 1
ATOM 666 C CA . PHE A 1 87 ? 19.734 13.984 0.823 1 97.44 87 PHE A CA 1
ATOM 667 C C . PHE A 1 87 ? 20.969 14.891 0.824 1 97.44 87 PHE A C 1
ATOM 669 O O . PHE A 1 87 ? 21.828 14.773 1.694 1 97.44 87 PHE A O 1
ATOM 676 N N . ALA A 1 88 ? 21.078 15.797 -0.147 1 97.25 88 ALA A N 1
ATOM 677 C CA . ALA A 1 88 ? 22.234 16.688 -0.297 1 97.25 88 ALA A CA 1
ATOM 678 C C . ALA A 1 88 ? 22.359 17.609 0.91 1 97.25 88 ALA A C 1
ATOM 680 O O . ALA A 1 88 ? 23.469 18.016 1.272 1 97.25 88 ALA A O 1
ATOM 681 N N . LYS A 1 89 ? 21.266 17.906 1.595 1 96.56 89 LYS A N 1
ATOM 682 C CA . LYS A 1 89 ? 21.266 18.781 2.762 1 96.56 89 LYS A CA 1
ATOM 683 C C . LYS A 1 89 ? 21.516 18 4.043 1 96.56 89 LYS A C 1
ATOM 685 O O . LYS A 1 89 ? 21.594 18.578 5.129 1 96.56 89 LYS A O 1
ATOM 690 N N . GLY A 1 90 ? 21.656 16.703 3.943 1 94.88 90 GLY A N 1
ATOM 691 C CA . GLY A 1 90 ? 21.984 15.859 5.078 1 94.88 90 GLY A CA 1
ATOM 692 C C . GLY A 1 90 ? 20.781 15.492 5.918 1 94.88 90 GLY A C 1
ATOM 693 O O . GLY A 1 90 ? 20.922 14.977 7.031 1 94.88 90 GLY A O 1
ATOM 694 N N . LYS A 1 91 ? 19.594 15.852 5.359 1 90.44 91 LYS A N 1
ATOM 695 C CA . LYS A 1 91 ? 18.359 15.586 6.094 1 90.44 91 LYS A CA 1
ATOM 696 C C . LYS A 1 91 ? 17.266 15.047 5.164 1 90.44 91 LYS A C 1
ATOM 698 O O . LYS A 1 91 ? 16.531 15.82 4.547 1 90.44 91 LYS A O 1
ATOM 703 N N . ALA A 1 92 ? 17.125 13.797 5.176 1 91.31 92 ALA A N 1
ATOM 704 C CA . ALA A 1 92 ? 16.031 13.188 4.43 1 91.31 92 ALA A CA 1
ATOM 705 C C . ALA A 1 92 ? 14.852 12.859 5.344 1 91.31 92 ALA A C 1
ATOM 707 O O . ALA A 1 92 ? 14.281 13.758 5.969 1 91.31 92 ALA A O 1
ATOM 708 N N . TRP A 1 93 ? 14.414 11.625 5.406 1 89.81 93 TRP A N 1
ATOM 709 C CA . TRP A 1 93 ? 13.359 11.219 6.332 1 89.81 93 TRP A CA 1
ATOM 710 C C . TRP A 1 93 ? 13.859 10.141 7.285 1 89.81 93 TRP A C 1
ATOM 712 O O . TRP A 1 93 ? 14.859 9.477 7.012 1 89.81 93 TRP A O 1
ATOM 722 N N . ASN A 1 94 ? 13.141 10.164 8.375 1 91.75 94 ASN A N 1
ATOM 723 C CA . ASN A 1 94 ? 13.406 9.188 9.43 1 91.75 94 ASN A CA 1
ATOM 724 C C . ASN A 1 94 ? 12.148 8.43 9.82 1 91.75 94 ASN A C 1
ATOM 726 O O . ASN A 1 94 ? 11.344 8.922 10.617 1 91.75 94 ASN A O 1
ATOM 730 N N . PHE A 1 95 ? 12.023 7.25 9.234 1 91.94 95 PHE A N 1
ATOM 731 C CA . PHE A 1 95 ? 10.906 6.363 9.547 1 91.94 95 PHE A CA 1
ATOM 732 C C . PHE A 1 95 ? 11.336 5.273 10.516 1 91.94 95 PHE A C 1
ATOM 734 O O . PHE A 1 95 ? 12.336 4.59 10.281 1 91.94 95 PHE A O 1
ATOM 741 N N . THR A 1 96 ? 10.586 5.168 11.57 1 92.56 96 THR A N 1
ATOM 742 C CA . THR A 1 96 ? 10.852 4.117 12.539 1 92.56 96 THR A CA 1
ATOM 743 C C . THR A 1 96 ? 9.727 3.088 12.547 1 92.56 96 THR A C 1
ATOM 745 O O . THR A 1 96 ? 8.609 3.385 12.969 1 92.56 96 THR A O 1
ATOM 748 N N . PRO A 1 97 ? 10.094 1.896 12.117 1 95.56 97 PRO A N 1
ATOM 749 C CA . PRO A 1 97 ? 9.055 0.865 12.148 1 95.56 97 PRO A CA 1
ATOM 750 C C . PRO A 1 97 ? 8.75 0.377 13.562 1 95.56 97 PRO A C 1
ATOM 752 O O . PRO A 1 97 ? 9.664 0.118 14.336 1 95.56 97 PRO A O 1
ATOM 755 N N . SER A 1 98 ? 7.469 0.328 13.945 1 94.31 98 SER A N 1
ATOM 756 C CA . SER A 1 98 ? 7.062 -0.234 15.227 1 94.31 98 SER A CA 1
ATOM 757 C C . SER A 1 98 ? 6.594 -1.678 15.078 1 94.31 98 SER A C 1
ATOM 759 O O . SER A 1 98 ? 6.629 -2.451 16.031 1 94.31 98 SER A O 1
ATOM 761 N N . SER A 1 99 ? 6.133 -2.055 13.914 1 96.12 99 SER A N 1
ATOM 762 C CA . SER A 1 99 ? 5.777 -3.428 13.57 1 96.12 99 SER A CA 1
ATOM 763 C C . SER A 1 99 ? 5.918 -3.672 12.07 1 96.12 99 SER A C 1
ATOM 765 O O . SER A 1 99 ? 5.773 -2.748 11.273 1 96.12 99 SER A O 1
ATOM 767 N N . ARG A 1 100 ? 6.316 -4.891 11.734 1 98.12 100 ARG A N 1
ATOM 768 C CA . ARG A 1 100 ? 6.441 -5.305 10.344 1 98.12 100 ARG A CA 1
ATOM 769 C C . ARG A 1 100 ? 6.039 -6.766 10.172 1 98.12 100 ARG A C 1
ATOM 771 O O . ARG A 1 100 ? 6.395 -7.613 10.992 1 98.12 100 ARG A O 1
ATOM 778 N N . HIS A 1 101 ? 5.254 -7.055 9.141 1 98.44 101 HIS A N 1
ATOM 779 C CA . HIS A 1 101 ? 4.91 -8.406 8.711 1 98.44 101 HIS A CA 1
ATOM 780 C C . HIS A 1 101 ? 5.484 -8.711 7.328 1 98.44 101 HIS A C 1
ATOM 782 O O . HIS A 1 101 ? 5.383 -7.887 6.418 1 98.44 101 HIS A O 1
ATOM 788 N N . VAL A 1 102 ? 6.137 -9.844 7.238 1 98.31 102 VAL A N 1
ATOM 789 C CA . VAL A 1 102 ? 6.75 -10.25 5.977 1 98.31 102 VAL A CA 1
ATOM 790 C C . VAL A 1 102 ? 6.18 -11.594 5.531 1 98.31 102 VAL A C 1
ATOM 792 O O . VAL A 1 102 ? 6.051 -12.516 6.34 1 98.31 102 VAL A O 1
ATOM 795 N N . SER A 1 103 ? 5.75 -11.633 4.293 1 97.75 103 SER A N 1
ATOM 796 C CA . SER A 1 103 ? 5.363 -12.875 3.637 1 97.75 103 SER A CA 1
ATOM 797 C C . SER A 1 103 ? 6.332 -13.234 2.518 1 97.75 103 SER A C 1
ATOM 799 O O . SER A 1 103 ? 6.918 -12.352 1.887 1 97.75 103 SER A O 1
ATOM 801 N N . LEU A 1 104 ? 6.477 -14.57 2.357 1 95.44 104 LEU A N 1
ATOM 802 C CA . LEU A 1 104 ? 7.402 -15.055 1.34 1 95.44 104 LEU A CA 1
ATOM 803 C C . LEU A 1 104 ? 6.672 -15.898 0.297 1 95.44 104 LEU A C 1
ATOM 805 O O . LEU A 1 104 ? 5.738 -16.625 0.628 1 95.44 104 LEU A O 1
ATOM 809 N N . SER A 1 105 ? 7.172 -15.742 -0.92 1 93.06 105 SER A N 1
ATOM 810 C CA . SER A 1 105 ? 6.715 -16.688 -1.937 1 93.06 105 SER A CA 1
ATOM 811 C C . SER A 1 105 ? 7.176 -18.094 -1.622 1 93.06 105 SER A C 1
ATOM 813 O O . SER A 1 105 ? 8.125 -18.297 -0.86 1 93.06 105 SER A O 1
ATOM 815 N N . LYS A 1 106 ? 6.508 -19.062 -2.254 1 87.81 106 LYS A N 1
ATOM 816 C CA . LYS A 1 106 ? 6.816 -20.453 -1.988 1 87.81 106 LYS A CA 1
ATOM 817 C C . LYS A 1 106 ? 8.266 -20.781 -2.33 1 87.81 106 LYS A C 1
ATOM 819 O O . LYS A 1 106 ? 8.93 -21.547 -1.62 1 87.81 106 LYS A O 1
ATOM 824 N N . ASP A 1 107 ? 8.805 -20.125 -3.33 1 87.44 107 ASP A N 1
ATOM 825 C CA . ASP A 1 107 ? 10.164 -20.438 -3.773 1 87.44 107 ASP A CA 1
ATOM 826 C C . ASP A 1 107 ? 11.188 -19.531 -3.082 1 87.44 107 ASP A C 1
ATOM 828 O O . ASP A 1 107 ? 12.383 -19.625 -3.357 1 87.44 107 ASP A O 1
ATOM 832 N N . GLY A 1 108 ? 10.688 -18.594 -2.295 1 90.5 108 GLY A N 1
ATOM 833 C CA . GLY A 1 108 ? 11.578 -17.75 -1.507 1 90.5 108 GLY A CA 1
ATOM 834 C C . GLY A 1 108 ? 12.234 -16.656 -2.318 1 90.5 108 GLY A C 1
ATOM 835 O O . GLY A 1 108 ? 13.203 -16.031 -1.87 1 90.5 108 GLY A O 1
ATOM 836 N N . SER A 1 109 ? 11.742 -16.359 -3.498 1 91.38 109 SER A N 1
ATOM 837 C CA . SER A 1 109 ? 12.406 -15.414 -4.383 1 91.38 109 SER A CA 1
ATOM 838 C C . SER A 1 109 ? 11.75 -14.039 -4.305 1 91.38 109 SER A C 1
ATOM 840 O O . SER A 1 109 ? 12.273 -13.062 -4.848 1 91.38 109 SER A O 1
ATOM 842 N N . MET A 1 110 ? 10.625 -13.992 -3.619 1 95.25 110 MET A N 1
ATOM 843 C CA . MET A 1 110 ? 9.922 -12.727 -3.455 1 95.25 110 MET A CA 1
ATOM 844 C C . MET A 1 110 ? 9.359 -12.594 -2.043 1 95.25 110 MET A C 1
ATOM 846 O O . MET A 1 110 ? 9.109 -13.594 -1.374 1 95.25 110 MET A O 1
ATOM 850 N N . ALA A 1 111 ? 9.219 -11.398 -1.618 1 97.75 111 ALA A N 1
ATOM 851 C CA . ALA A 1 111 ? 8.617 -11.055 -0.331 1 97.75 111 ALA A CA 1
ATOM 852 C C . ALA A 1 111 ? 7.695 -9.852 -0.46 1 97.75 111 ALA A C 1
ATOM 854 O O . ALA A 1 111 ? 7.906 -8.984 -1.314 1 97.75 111 ALA A O 1
ATOM 855 N N . TRP A 1 112 ? 6.656 -9.852 0.212 1 98.62 112 TRP A N 1
ATOM 856 C CA . TRP A 1 112 ? 5.844 -8.656 0.41 1 98.62 112 TRP A CA 1
ATOM 857 C C . TRP A 1 112 ? 5.617 -8.391 1.895 1 98.62 112 TRP A C 1
ATOM 859 O O . TRP A 1 112 ? 5.762 -9.297 2.721 1 98.62 112 TRP A O 1
ATOM 869 N N . PHE A 1 113 ? 5.418 -7.137 2.209 1 98.75 113 PHE A N 1
ATOM 870 C CA . PHE A 1 113 ? 5.41 -6.75 3.615 1 98.75 113 PHE A CA 1
ATOM 871 C C . PHE A 1 113 ? 4.477 -5.566 3.846 1 98.75 113 PHE A C 1
ATOM 873 O O . PHE A 1 113 ? 4.02 -4.934 2.893 1 98.75 113 PHE A O 1
ATOM 880 N N . ASP A 1 114 ? 4.109 -5.328 5.043 1 98.75 114 ASP A N 1
ATOM 881 C CA . ASP A 1 114 ? 3.523 -4.09 5.555 1 98.75 114 ASP A CA 1
ATOM 882 C C . ASP A 1 114 ? 4.145 -3.701 6.895 1 98.75 114 ASP A C 1
ATOM 884 O O . ASP A 1 114 ? 4.609 -4.562 7.645 1 98.75 114 ASP A O 1
ATOM 888 N N . GLU A 1 115 ? 4.215 -2.463 7.16 1 98.5 115 GLU A N 1
ATOM 889 C CA . GLU A 1 115 ? 4.816 -1.975 8.398 1 98.5 115 GLU A CA 1
ATOM 890 C C . GLU A 1 115 ? 4.105 -0.72 8.898 1 98.5 115 GLU A C 1
ATOM 892 O O . GLU A 1 115 ? 3.539 0.037 8.109 1 98.5 115 GLU A O 1
ATOM 897 N N . VAL A 1 116 ? 4.078 -0.6 10.188 1 97.12 116 VAL A N 1
ATOM 898 C CA . VAL A 1 116 ? 3.623 0.614 10.859 1 97.12 116 VAL A CA 1
ATOM 899 C C . VAL A 1 116 ? 4.816 1.514 11.164 1 97.12 116 VAL A C 1
ATOM 901 O O . VAL A 1 116 ? 5.82 1.055 11.711 1 97.12 116 VAL A O 1
ATOM 904 N N . LEU A 1 117 ? 4.668 2.729 10.75 1 96.12 117 LEU A N 1
ATOM 905 C CA . LEU A 1 117 ? 5.777 3.668 10.883 1 96.12 117 LEU A CA 1
ATOM 906 C C . LEU A 1 117 ? 5.395 4.836 11.781 1 96.12 117 LEU A C 1
ATOM 908 O O . LEU A 1 117 ? 4.246 5.277 11.781 1 96.12 117 LEU A O 1
ATOM 912 N N . ALA A 1 118 ? 6.34 5.273 12.539 1 88.44 118 ALA A N 1
ATOM 913 C CA . ALA A 1 118 ? 6.285 6.578 13.188 1 88.44 118 ALA A CA 1
ATOM 914 C C . ALA A 1 118 ? 7.262 7.559 12.547 1 88.44 118 ALA A C 1
ATOM 916 O O . ALA A 1 118 ? 8.398 7.195 12.227 1 88.44 118 ALA A O 1
ATOM 917 N N . THR A 1 119 ? 6.66 8.664 12.211 1 80.12 119 THR A N 1
ATOM 918 C CA . THR A 1 119 ? 7.523 9.703 11.664 1 80.12 119 THR A CA 1
ATOM 919 C C . THR A 1 119 ? 7.25 11.047 12.336 1 80.12 119 THR A C 1
ATOM 921 O O . THR A 1 119 ? 6.109 11.344 12.695 1 80.12 119 THR A O 1
ATOM 924 N N . PRO A 1 120 ? 8.281 11.789 12.531 1 76.88 120 PRO A N 1
ATOM 925 C CA . PRO A 1 120 ? 8.055 13.109 13.117 1 76.88 120 PRO A CA 1
ATOM 926 C C . PRO A 1 120 ? 7.184 14.008 12.242 1 76.88 120 PRO A C 1
ATOM 928 O O . PRO A 1 120 ? 6.379 14.789 12.758 1 76.88 120 PRO A O 1
ATOM 931 N N . ASN A 1 121 ?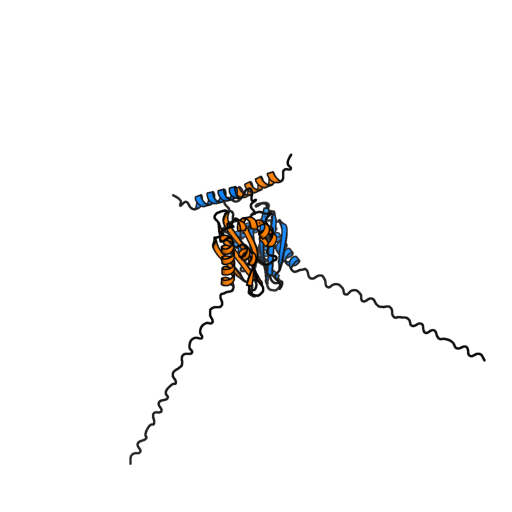 7.203 13.852 10.953 1 77.81 121 ASN A N 1
ATOM 932 C CA . ASN A 1 121 ? 6.562 14.805 10.047 1 77.81 121 ASN A CA 1
ATOM 933 C C . ASN A 1 121 ? 5.176 14.328 9.625 1 77.81 121 ASN A C 1
ATOM 935 O O . ASN A 1 121 ? 4.305 15.141 9.312 1 77.81 121 ASN A O 1
ATOM 939 N N . LEU A 1 122 ? 4.875 13.07 9.586 1 80.31 122 LEU A N 1
ATOM 940 C CA . LEU A 1 122 ? 3.615 12.562 9.055 1 80.31 122 LEU A CA 1
ATOM 941 C C . LEU A 1 122 ? 2.766 11.953 10.164 1 80.31 122 LEU A C 1
ATOM 943 O O . LEU A 1 122 ? 1.56 11.766 10 1 80.31 122 LEU A O 1
ATOM 947 N N . GLY A 1 123 ? 3.393 11.734 11.344 1 79.81 123 GLY A N 1
ATOM 948 C CA . GLY A 1 123 ? 2.717 10.906 12.328 1 79.81 123 GLY A CA 1
ATOM 949 C C . GLY A 1 123 ? 2.656 9.438 11.945 1 79.81 123 GLY A C 1
ATOM 950 O O . GLY A 1 123 ? 3.545 8.938 11.258 1 79.81 123 GLY A O 1
ATOM 951 N N . PRO A 1 124 ? 1.663 8.719 12.492 1 86.12 124 PRO A N 1
ATOM 952 C CA . PRO A 1 124 ? 1.524 7.309 12.117 1 86.12 124 PRO A CA 1
ATOM 953 C C . PRO A 1 124 ? 1.315 7.109 10.617 1 86.12 124 PRO A C 1
ATOM 955 O O . PRO A 1 124 ? 0.483 7.789 10.016 1 86.12 124 PRO A O 1
ATOM 958 N N . SER A 1 125 ? 2.168 6.363 10.055 1 95.56 125 SER A N 1
ATOM 959 C CA . SER A 1 125 ? 2.139 6.051 8.625 1 95.56 125 SER A CA 1
ATOM 960 C C . SER A 1 125 ? 2.211 4.547 8.391 1 95.56 125 SER A C 1
ATOM 962 O O . SER A 1 125 ? 2.436 3.773 9.32 1 95.56 125 SER A O 1
ATOM 964 N N . ARG A 1 126 ? 1.862 4.145 7.289 1 97.75 126 ARG A N 1
ATOM 965 C CA . ARG A 1 126 ? 1.935 2.746 6.879 1 97.75 126 ARG A CA 1
ATOM 966 C C . ARG A 1 126 ? 2.785 2.588 5.625 1 97.75 126 ARG A C 1
ATOM 968 O O . ARG A 1 126 ? 2.658 3.369 4.68 1 97.75 126 ARG A O 1
ATOM 975 N N . GLY A 1 127 ? 3.725 1.674 5.691 1 98.19 127 GLY A N 1
ATOM 976 C CA . GLY A 1 127 ? 4.449 1.216 4.516 1 98.19 127 GLY A CA 1
ATOM 977 C C . GLY A 1 127 ? 4.07 -0.191 4.094 1 98.19 127 GLY A C 1
ATOM 978 O O . GLY A 1 127 ? 3.793 -1.045 4.938 1 98.19 127 GLY A O 1
ATOM 979 N N . SER A 1 128 ? 4.004 -0.461 2.85 1 98.75 128 SER A N 1
ATOM 980 C CA . SER A 1 128 ? 3.887 -1.799 2.277 1 98.75 128 SER A CA 1
ATOM 981 C C . SER A 1 128 ? 4.672 -1.913 0.975 1 98.75 128 SER A C 1
ATOM 983 O O . SER A 1 128 ? 5.027 -0.901 0.367 1 98.75 128 SER A O 1
ATOM 985 N N . GLY A 1 129 ? 4.98 -3.15 0.608 1 98.62 129 GLY A N 1
ATOM 986 C CA . GLY A 1 129 ? 5.754 -3.244 -0.619 1 98.62 129 GLY A CA 1
ATOM 987 C C . GLY A 1 129 ? 6.16 -4.664 -0.962 1 98.62 129 GLY A C 1
ATOM 988 O O . GLY A 1 129 ? 5.613 -5.621 -0.409 1 98.62 129 GLY A O 1
ATOM 989 N N . VAL A 1 130 ? 6.996 -4.719 -1.966 1 98.81 130 VAL A N 1
ATOM 990 C CA . VAL A 1 130 ? 7.457 -5.973 -2.547 1 98.81 130 VAL A CA 1
ATOM 991 C C . VAL A 1 130 ? 8.977 -5.961 -2.668 1 98.81 130 VAL A C 1
ATOM 993 O O . VAL A 1 130 ? 9.562 -4.953 -3.068 1 98.81 130 VAL A O 1
ATOM 996 N N . LEU A 1 131 ? 9.602 -7.008 -2.236 1 98.62 131 LEU A N 1
ATOM 997 C CA . LEU A 1 131 ? 11.016 -7.242 -2.525 1 98.62 131 LEU A CA 1
ATOM 998 C C . LEU A 1 131 ? 11.188 -8.445 -3.451 1 98.62 131 LEU A C 1
ATOM 1000 O O . LEU A 1 131 ? 10.438 -9.414 -3.359 1 98.62 131 LEU A O 1
ATOM 1004 N N . VAL A 1 132 ? 12.133 -8.352 -4.289 1 97.25 132 VAL A N 1
ATOM 1005 C CA . VAL A 1 132 ? 12.516 -9.461 -5.156 1 97.25 132 VAL A CA 1
ATOM 1006 C C . VAL A 1 132 ? 13.984 -9.805 -4.938 1 97.25 132 VAL A C 1
ATOM 1008 O O . VAL A 1 132 ? 14.797 -8.93 -4.625 1 97.25 132 VAL A O 1
ATOM 1011 N N . LYS A 1 133 ? 14.242 -11.039 -5.066 1 94 133 LYS A N 1
ATOM 1012 C CA . LYS A 1 133 ? 15.625 -11.492 -4.953 1 94 133 LYS A CA 1
ATOM 1013 C C . LYS A 1 133 ? 16.328 -11.477 -6.312 1 94 133 LYS A C 1
ATOM 1015 O O . LYS A 1 133 ? 15.906 -12.188 -7.23 1 94 133 LYS A O 1
ATOM 1020 N N . GLU A 1 134 ? 17.25 -10.594 -6.488 1 87.38 134 GLU A N 1
ATOM 1021 C CA . GLU A 1 134 ? 18.078 -10.508 -7.688 1 87.38 134 GLU A CA 1
ATOM 1022 C C . GLU A 1 134 ? 19.516 -10.906 -7.391 1 87.38 134 GLU A C 1
ATOM 1024 O O . GLU A 1 134 ? 20.219 -10.227 -6.637 1 87.38 134 GLU A O 1
ATOM 1029 N N . GLY A 1 135 ? 20.047 -11.953 -8.039 1 85.62 135 GLY A N 1
ATOM 1030 C CA . GLY A 1 135 ? 21.406 -12.391 -7.805 1 85.62 135 GLY A CA 1
ATOM 1031 C C . GLY A 1 135 ? 21.703 -12.656 -6.344 1 85.62 135 GLY A C 1
ATOM 1032 O O . GLY A 1 135 ? 22.75 -12.234 -5.832 1 85.62 135 GLY A O 1
ATOM 1033 N N . GLY A 1 136 ? 20.672 -13.109 -5.582 1 88.94 136 GLY A N 1
ATOM 1034 C CA . GLY A 1 136 ? 20.859 -13.477 -4.188 1 88.94 136 GLY A CA 1
ATOM 1035 C C . GLY A 1 136 ? 20.656 -12.32 -3.23 1 88.94 136 GLY A C 1
ATOM 1036 O O . GLY A 1 136 ? 20.734 -12.492 -2.012 1 88.94 136 GLY A O 1
ATOM 1037 N N . THR A 1 137 ? 20.438 -11.148 -3.785 1 94.38 137 THR A N 1
ATOM 1038 C CA . THR A 1 137 ? 20.219 -9.977 -2.951 1 94.38 137 THR A CA 1
ATOM 1039 C C . THR A 1 137 ? 18.781 -9.508 -3.025 1 94.38 137 THR A C 1
ATOM 1041 O O . THR A 1 137 ? 18.188 -9.438 -4.109 1 94.38 137 THR A O 1
ATOM 1044 N N . TRP A 1 138 ? 18.25 -9.25 -1.847 1 97.69 138 TRP A N 1
ATOM 1045 C CA . TRP A 1 138 ? 16.891 -8.711 -1.788 1 97.69 138 TRP A CA 1
ATOM 1046 C C . TRP A 1 138 ? 16.891 -7.23 -2.162 1 97.69 138 TRP A C 1
ATOM 1048 O O . TRP A 1 138 ? 17.688 -6.449 -1.655 1 97.69 138 TRP A O 1
ATOM 1058 N N . LYS A 1 139 ? 15.984 -6.836 -3.105 1 98.31 139 LYS A N 1
ATOM 1059 C CA . LYS A 1 139 ? 15.781 -5.453 -3.533 1 98.31 139 LYS A CA 1
ATOM 1060 C C . LYS A 1 139 ? 14.305 -5.066 -3.471 1 98.31 139 LYS A C 1
ATOM 1062 O O . LYS A 1 139 ? 13.43 -5.902 -3.693 1 98.31 139 LYS A O 1
ATOM 1067 N N . ILE A 1 140 ? 14.055 -3.844 -3.207 1 98.81 140 ILE A N 1
ATOM 1068 C CA . ILE A 1 140 ? 12.695 -3.314 -3.156 1 98.81 140 ILE A CA 1
ATOM 1069 C C . ILE A 1 140 ? 12.203 -3.023 -4.57 1 98.81 140 ILE A C 1
ATOM 1071 O O . ILE A 1 140 ? 12.828 -2.256 -5.309 1 98.81 140 ILE A O 1
ATOM 1075 N N . ALA A 1 141 ? 11.086 -3.658 -4.926 1 98.75 141 ALA A N 1
ATOM 1076 C CA . ALA A 1 141 ? 10.516 -3.469 -6.258 1 98.75 141 ALA A CA 1
ATOM 1077 C C . ALA A 1 141 ? 9.359 -2.477 -6.227 1 98.75 141 ALA A C 1
ATOM 1079 O O . ALA A 1 141 ? 9.039 -1.856 -7.242 1 98.75 141 ALA A O 1
ATOM 1080 N N . GLN A 1 142 ? 8.75 -2.365 -5.121 1 98.94 142 GLN A N 1
ATOM 1081 C CA . GLN A 1 142 ? 7.668 -1.41 -4.914 1 98.94 142 GLN A CA 1
ATOM 1082 C C . GLN A 1 142 ? 7.535 -1.042 -3.439 1 98.94 142 GLN A C 1
ATOM 1084 O O . GLN A 1 142 ? 7.629 -1.907 -2.566 1 98.94 142 GLN A O 1
ATOM 1089 N N . TYR A 1 143 ? 7.379 0.141 -3.133 1 98.88 143 TYR A N 1
ATOM 1090 C CA . TYR A 1 143 ? 7.066 0.64 -1.799 1 98.88 143 TYR A CA 1
ATOM 1091 C C . TYR A 1 143 ? 5.91 1.63 -1.845 1 98.88 143 TYR A C 1
ATOM 1093 O O . TYR A 1 143 ? 5.887 2.529 -2.689 1 98.88 143 TYR A O 1
ATOM 1101 N N . ASN A 1 144 ? 4.926 1.438 -1.061 1 98.69 144 ASN A N 1
ATOM 1102 C CA . ASN A 1 144 ? 3.754 2.297 -0.918 1 98.69 144 ASN A CA 1
ATOM 1103 C C . ASN A 1 144 ? 3.697 2.945 0.463 1 98.69 144 ASN A C 1
ATOM 1105 O O . ASN A 1 144 ? 3.576 2.25 1.474 1 98.69 144 ASN A O 1
ATOM 1109 N N . LEU A 1 145 ? 3.893 4.242 0.508 1 97.88 145 LEU A N 1
ATOM 1110 C CA . LEU A 1 145 ? 3.754 5.012 1.739 1 97.88 145 LEU A CA 1
ATOM 1111 C C . LEU A 1 145 ? 2.379 5.668 1.819 1 97.88 145 LEU A C 1
ATOM 1113 O O . LEU A 1 145 ? 1.927 6.293 0.857 1 97.88 145 LEU A O 1
ATOM 1117 N N . SER A 1 146 ? 1.675 5.508 2.93 1 97.12 146 SER A N 1
ATOM 1118 C CA . SER A 1 146 ? 0.359 6.109 3.117 1 97.12 146 SER A CA 1
ATOM 1119 C C . SER A 1 146 ? 0.166 6.582 4.555 1 97.12 146 SER A C 1
ATOM 1121 O O . SER A 1 146 ? 0.936 6.211 5.445 1 97.12 146 SER A O 1
ATOM 1123 N N . VAL A 1 147 ? -0.767 7.445 4.738 1 95.94 147 VAL A N 1
ATOM 1124 C CA . VAL A 1 147 ? -1.202 7.891 6.055 1 95.94 147 VAL A CA 1
ATOM 1125 C C . VAL A 1 147 ? -2.561 7.277 6.387 1 95.94 147 VAL A C 1
ATOM 1127 O O . VAL A 1 147 ? -3.582 7.672 5.82 1 95.94 147 VAL A O 1
ATOM 1130 N N . PRO A 1 148 ? -2.502 6.285 7.301 1 96.5 148 PRO A N 1
ATOM 1131 C CA . PRO A 1 148 ? -3.811 5.773 7.719 1 96.5 148 PRO A CA 1
ATOM 1132 C C . PRO A 1 148 ? -4.691 6.852 8.352 1 96.5 148 PRO A C 1
ATOM 1134 O O . PRO A 1 148 ? -4.188 7.727 9.062 1 96.5 148 PRO A O 1
ATOM 1137 N N . ILE A 1 149 ? -5.992 6.766 8.062 1 95.75 149 ILE A N 1
ATOM 1138 C CA . ILE A 1 149 ? -6.961 7.734 8.562 1 95.75 149 ILE A CA 1
ATOM 1139 C C . ILE A 1 149 ? -7.957 7.031 9.484 1 95.75 149 ILE A C 1
ATOM 1141 O O . ILE A 1 149 ? -8.695 6.145 9.055 1 95.75 149 ILE A O 1
ATOM 1145 N N . PRO A 1 150 ? -7.953 7.453 10.797 1 95.69 150 PRO A N 1
ATOM 1146 C CA . PRO A 1 150 ? -8.969 6.859 11.672 1 95.69 150 PRO A CA 1
ATOM 1147 C C . PRO A 1 150 ? -10.383 6.988 11.102 1 95.69 150 PRO A C 1
ATOM 1149 O O . PRO A 1 150 ? -10.742 8.039 10.562 1 95.69 150 PRO A O 1
ATOM 1152 N N . ASN A 1 151 ? -11.141 5.91 11.219 1 94.81 151 ASN A N 1
ATOM 1153 C CA . ASN A 1 151 ? -12.5 5.887 10.688 1 94.81 151 ASN A CA 1
ATOM 1154 C C . ASN A 1 151 ? -13.32 7.074 11.195 1 94.81 151 ASN A C 1
ATOM 1156 O O . ASN A 1 151 ? -14.086 7.672 10.43 1 94.81 151 ASN A O 1
ATOM 1160 N N . ASP A 1 152 ? -13.086 7.504 12.375 1 95.25 152 ASP A N 1
ATOM 1161 C CA . ASP A 1 152 ? -13.883 8.531 13.039 1 95.25 152 ASP A CA 1
ATOM 1162 C C . ASP A 1 152 ? -13.617 9.906 12.445 1 95.25 152 ASP A C 1
ATOM 1164 O O . ASP A 1 152 ? -14.398 10.836 12.641 1 95.25 152 ASP A O 1
ATOM 1168 N N . VAL A 1 153 ? -12.484 10.07 11.711 1 94.31 153 VAL A N 1
ATOM 1169 C CA . VAL A 1 153 ? -12.195 11.391 11.156 1 94.31 153 VAL A CA 1
ATOM 1170 C C . VAL A 1 153 ? -12.188 11.312 9.633 1 94.31 153 VAL A C 1
ATOM 1172 O O . VAL A 1 153 ? -11.898 12.305 8.961 1 94.31 153 VAL A O 1
ATOM 1175 N N . LEU A 1 154 ? -12.516 10.211 9.062 1 94.56 154 LEU A N 1
ATOM 1176 C CA . LEU A 1 154 ? -12.43 9.984 7.625 1 94.56 154 LEU A CA 1
ATOM 1177 C C . LEU A 1 154 ? -13.328 10.945 6.863 1 94.56 154 LEU A C 1
ATOM 1179 O O . LEU A 1 154 ? -12.914 11.523 5.852 1 94.56 154 LEU A O 1
ATOM 1183 N N . ASP A 1 155 ? -14.562 11.133 7.359 1 93.31 155 ASP A N 1
ATOM 1184 C CA . ASP A 1 155 ? -15.492 12.031 6.676 1 93.31 155 ASP A CA 1
ATOM 1185 C C . ASP A 1 155 ? -14.945 13.453 6.625 1 93.31 155 ASP A C 1
ATOM 1187 O O . ASP A 1 155 ? -15.078 14.141 5.609 1 93.31 155 ASP A O 1
ATOM 1191 N N . ASP A 1 156 ? -14.336 13.828 7.707 1 94.06 156 ASP A N 1
ATOM 1192 C CA . ASP A 1 156 ? -13.758 15.164 7.773 1 94.06 156 ASP A CA 1
ATOM 1193 C C . ASP A 1 156 ? -12.578 15.305 6.812 1 94.06 156 ASP A C 1
ATOM 1195 O O . ASP A 1 156 ? -12.469 16.297 6.102 1 94.06 156 ASP A O 1
ATOM 1199 N N . VAL A 1 157 ? -11.719 14.32 6.785 1 93.75 157 VAL A N 1
ATOM 1200 C CA . VAL A 1 157 ? -10.555 14.328 5.906 1 93.75 157 VAL A CA 1
ATOM 1201 C C . VAL A 1 157 ? -11.008 14.328 4.445 1 93.75 157 VAL A C 1
ATOM 1203 O O . VAL A 1 157 ? -10.5 15.109 3.635 1 93.75 157 VAL A O 1
ATOM 1206 N N . LYS A 1 158 ? -11.961 13.523 4.145 1 92.94 158 LYS A N 1
ATOM 1207 C CA . LYS A 1 158 ? -12.508 13.461 2.791 1 92.94 158 LYS A CA 1
ATOM 1208 C C . LYS A 1 158 ? -13.031 14.828 2.348 1 92.94 158 LYS A C 1
ATOM 1210 O O . LYS A 1 158 ? -12.773 15.266 1.223 1 92.94 158 LYS A O 1
ATOM 1215 N N . ALA A 1 159 ? -13.758 15.461 3.191 1 92.94 159 ALA A N 1
ATOM 1216 C CA . ALA A 1 159 ? -14.32 16.781 2.887 1 92.94 159 ALA A CA 1
ATOM 1217 C C . ALA A 1 159 ? -13.219 17.781 2.576 1 92.94 159 ALA A C 1
ATOM 1219 O O . ALA A 1 159 ? -13.359 18.609 1.671 1 92.94 159 ALA A O 1
ATOM 1220 N N . ARG A 1 160 ? -12.125 17.703 3.291 1 93.19 160 ARG A N 1
ATOM 1221 C CA . ARG A 1 160 ? -11.008 18.625 3.09 1 93.19 160 ARG A CA 1
ATOM 1222 C C . ARG A 1 160 ? -10.328 18.375 1.752 1 93.19 160 ARG A C 1
ATOM 1224 O O . ARG A 1 160 ? -9.969 19.312 1.044 1 93.19 160 ARG A O 1
ATOM 1231 N N . ILE A 1 161 ? -10.211 17.141 1.391 1 93 161 ILE A N 1
ATOM 1232 C CA . ILE A 1 161 ? -9.586 16.781 0.126 1 93 161 ILE A CA 1
ATOM 1233 C C . ILE A 1 161 ? -10.477 17.203 -1.036 1 93 161 ILE A C 1
ATOM 1235 O O . ILE A 1 161 ? -9.992 17.766 -2.021 1 93 161 ILE A O 1
ATOM 1239 N N . GLU A 1 162 ? -11.781 17 -0.856 1 91.12 162 GLU A N 1
ATOM 1240 C CA . GLU A 1 162 ? -12.719 17.391 -1.898 1 91.12 162 GLU A CA 1
ATOM 1241 C C . GLU A 1 162 ? -12.727 18.906 -2.098 1 91.12 162 GLU A C 1
ATOM 1243 O O . GLU A 1 162 ? -12.797 19.375 -3.229 1 91.12 162 GLU A O 1
ATOM 1248 N N . ALA A 1 163 ? -12.695 19.594 -1.001 1 92.5 163 ALA A N 1
ATOM 1249 C CA . ALA A 1 163 ? -12.648 21.062 -1.074 1 92.5 163 ALA A CA 1
ATOM 1250 C C . ALA A 1 163 ? -11.391 21.531 -1.799 1 92.5 163 ALA A C 1
ATOM 1252 O O . ALA A 1 163 ? -11.453 22.438 -2.635 1 92.5 163 ALA A O 1
ATOM 1253 N N . TYR A 1 164 ? -10.297 20.906 -1.479 1 93.19 164 TYR A N 1
ATOM 1254 C CA . TYR A 1 164 ? -9.031 21.234 -2.129 1 93.19 164 TYR A CA 1
ATOM 1255 C C . TYR A 1 164 ? -9.094 20.953 -3.625 1 93.19 164 TYR A C 1
ATOM 1257 O O . TYR A 1 164 ? -8.656 21.781 -4.434 1 93.19 164 TYR A O 1
ATOM 1265 N N . GLU A 1 165 ? -9.727 19.859 -4.055 1 88.25 165 GLU A N 1
ATOM 1266 C CA . GLU A 1 165 ? -9.797 19.469 -5.457 1 88.25 165 GLU A CA 1
ATOM 1267 C C . GLU A 1 165 ? -10.695 20.406 -6.25 1 88.25 165 GLU A C 1
ATOM 1269 O O . GLU A 1 165 ? -10.461 20.656 -7.434 1 88.25 165 GLU A O 1
ATOM 1274 N N . LYS A 1 166 ? -11.703 20.891 -5.676 1 89.31 166 LYS A N 1
ATOM 1275 C CA . LYS A 1 166 ? -12.609 21.844 -6.324 1 89.31 166 LYS A CA 1
ATOM 1276 C C . LYS A 1 166 ? -11.906 23.172 -6.598 1 89.31 166 LYS A C 1
ATOM 1278 O O . LYS A 1 166 ? -12.203 23.844 -7.59 1 89.31 166 LYS A O 1
ATOM 1283 N N . THR A 1 167 ? -11.039 23.531 -5.742 1 88.38 167 THR A N 1
ATOM 1284 C CA . THR A 1 167 ? -10.305 24.781 -5.918 1 88.38 167 THR A CA 1
ATOM 1285 C C . THR A 1 167 ? -9.281 24.656 -7.043 1 88.38 167 THR A C 1
ATOM 1287 O O . THR A 1 167 ? -8.938 25.656 -7.684 1 88.38 167 THR A O 1
ATOM 1290 N N . LYS A 1 168 ? -8.75 23.5 -7.242 1 82 168 LYS A N 1
ATOM 1291 C CA . LYS A 1 168 ? -7.77 23.281 -8.305 1 82 168 LYS A CA 1
ATOM 1292 C C . LYS A 1 168 ? -8.461 23.125 -9.656 1 82 168 LYS A C 1
ATOM 1294 O O . LYS A 1 168 ? -7.875 23.438 -10.695 1 82 168 LYS A O 1
ATOM 1299 N N . ALA A 1 169 ? -9.609 22.453 -9.695 1 65 169 ALA A N 1
ATOM 1300 C CA . ALA A 1 169 ? -10.352 22.281 -10.945 1 65 169 ALA A CA 1
ATOM 1301 C C . ALA A 1 169 ? -10.852 23.641 -11.469 1 65 169 ALA A C 1
ATOM 1303 O O . ALA A 1 169 ? -11.102 23.781 -12.664 1 65 169 ALA A O 1
ATOM 1304 N N . LYS A 1 170 ? -11.039 24.625 -10.672 1 59.06 170 LYS A N 1
ATOM 1305 C CA . LYS A 1 170 ? -11.57 25.875 -11.18 1 59.06 170 LYS A CA 1
ATOM 1306 C C . LYS A 1 170 ? -10.531 26.609 -12.023 1 59.06 170 LYS A C 1
ATOM 1308 O O . LYS A 1 170 ? -9.445 26.938 -11.547 1 59.06 170 LYS A O 1
ATOM 1313 N N . PRO A 1 171 ? -10.758 26.547 -13.367 1 50.72 171 PRO A N 1
ATOM 1314 C CA . PRO A 1 171 ? -9.961 27.406 -14.25 1 50.72 171 PRO A CA 1
ATOM 1315 C C . PRO A 1 171 ? -9.812 28.828 -13.719 1 50.72 171 PRO A C 1
ATOM 1317 O O . PRO A 1 171 ? -10.688 29.312 -12.992 1 50.72 171 PRO A O 1
ATOM 1320 N N . GLY A 1 172 ? -8.531 29.25 -13.383 1 39.59 172 GLY A N 1
ATOM 1321 C CA . GLY A 1 172 ? -8.391 30.688 -13.211 1 39.59 172 GLY A CA 1
ATOM 1322 C C . GLY A 1 172 ? -9.375 31.5 -14.047 1 39.59 172 GLY A C 1
ATOM 1323 O O . GLY A 1 172 ? -9.547 31.234 -15.234 1 39.59 172 GLY A O 1
ATOM 1324 N N . LYS A 1 173 ? -10.328 32.125 -13.328 1 36.59 173 LYS A N 1
ATOM 1325 C CA . LYS A 1 173 ? -10.969 33.188 -14.109 1 36.59 173 LYS A CA 1
ATOM 1326 C C . LYS A 1 173 ? -9.93 34.094 -14.742 1 36.59 173 LYS A C 1
ATOM 1328 O O . LYS A 1 173 ? -8.938 34.469 -14.102 1 36.59 173 LYS A O 1
ATOM 1333 N N . MET B 1 1 ? 20.516 -34 -97.5 1 36.19 1 MET B N 1
ATOM 1334 C CA . MET B 1 1 ? 19.547 -34.375 -96.438 1 36.19 1 MET B CA 1
ATOM 1335 C C . MET B 1 1 ? 19.906 -33.688 -95.125 1 36.19 1 MET B C 1
ATOM 1337 O O . MET B 1 1 ? 20.969 -33.969 -94.562 1 36.19 1 MET B O 1
ATOM 1341 N N . THR B 1 2 ? 19.5 -32.406 -95 1 41.91 2 THR B N 1
ATOM 1342 C CA . THR B 1 2 ? 19.75 -31.406 -93.938 1 41.91 2 THR B CA 1
ATOM 1343 C C . THR B 1 2 ? 19.125 -31.844 -92.625 1 41.91 2 THR B C 1
ATOM 1345 O O . THR B 1 2 ? 17.938 -32.188 -92.562 1 41.91 2 THR B O 1
ATOM 1348 N N . ALA B 1 3 ? 19.938 -32.344 -91.688 1 45.12 3 ALA B N 1
ATOM 1349 C CA . ALA B 1 3 ? 19.656 -32.844 -90.312 1 45.12 3 ALA B CA 1
ATOM 1350 C C . ALA B 1 3 ? 19.047 -31.75 -89.438 1 45.12 3 ALA B C 1
ATOM 1352 O O . ALA B 1 3 ? 19.656 -30.703 -89.25 1 45.12 3 ALA B O 1
ATOM 1353 N N . LEU B 1 4 ? 17.703 -31.578 -89.5 1 44.5 4 LEU B N 1
ATOM 1354 C CA . LEU B 1 4 ? 17 -30.609 -88.688 1 44.5 4 LEU B CA 1
ATOM 1355 C C . LEU B 1 4 ? 17.156 -30.922 -87.188 1 44.5 4 LEU B C 1
ATOM 1357 O O . LEU B 1 4 ? 16.875 -32.062 -86.75 1 44.5 4 LEU B O 1
ATOM 1361 N N . SER B 1 5 ? 18.094 -30.281 -86.5 1 42.22 5 SER B N 1
ATOM 1362 C CA . SER B 1 5 ? 18.359 -30.406 -85.125 1 42.22 5 SER B CA 1
ATOM 1363 C C . SER B 1 5 ? 17.188 -29.906 -84.25 1 42.22 5 SER B C 1
ATOM 1365 O O . SER B 1 5 ? 16.734 -28.781 -84.438 1 42.22 5 SER B O 1
ATOM 1367 N N . LEU B 1 6 ? 16.203 -30.766 -84 1 41.72 6 LEU B N 1
ATOM 1368 C CA . LEU B 1 6 ? 15.047 -30.406 -83.188 1 41.72 6 LEU B CA 1
ATOM 1369 C C . LEU B 1 6 ? 15.477 -30.016 -81.75 1 41.72 6 LEU B C 1
ATOM 1371 O O . LEU B 1 6 ? 16.125 -30.797 -81.062 1 41.72 6 LEU B O 1
ATOM 1375 N N . LEU B 1 7 ? 15.688 -28.703 -81.562 1 42.72 7 LEU B N 1
ATOM 1376 C CA . LEU B 1 7 ? 16.031 -28.141 -80.25 1 42.72 7 LEU B CA 1
ATOM 1377 C C . LEU B 1 7 ? 14.906 -28.344 -79.25 1 42.72 7 LEU B C 1
ATOM 1379 O O . LEU B 1 7 ? 13.781 -27.891 -79.5 1 42.72 7 LEU B O 1
ATOM 1383 N N . CYS B 1 8 ? 14.867 -29.484 -78.562 1 38.56 8 CYS B N 1
ATOM 1384 C CA . CYS B 1 8 ? 13.875 -29.75 -77.5 1 38.56 8 CYS B CA 1
ATOM 1385 C C . CYS B 1 8 ? 13.961 -28.719 -76.375 1 38.56 8 CYS B C 1
ATOM 1387 O O . CYS B 1 8 ? 14.984 -28.609 -75.688 1 38.56 8 CYS B O 1
ATOM 1389 N N . LEU B 1 9 ? 13.273 -27.562 -76.562 1 43.94 9 LEU B N 1
ATOM 1390 C CA . LEU B 1 9 ? 13.18 -26.547 -75.5 1 43.94 9 LEU B CA 1
ATOM 1391 C C . LEU B 1 9 ? 12.547 -27.141 -74.25 1 43.94 9 LEU B C 1
ATOM 1393 O O . LEU B 1 9 ? 11.398 -27.594 -74.25 1 43.94 9 LEU B O 1
ATOM 1397 N N . THR B 1 10 ? 13.32 -27.766 -73.375 1 43.56 10 THR B N 1
ATOM 1398 C CA . THR B 1 10 ? 12.805 -28.219 -72.125 1 43.56 10 THR B CA 1
ATOM 1399 C C . THR B 1 10 ? 12.305 -27.047 -71.25 1 43.56 10 THR B C 1
ATOM 1401 O O . THR B 1 10 ? 13.039 -26.094 -71.062 1 43.56 10 THR B O 1
ATOM 1404 N N . LEU B 1 11 ? 11.039 -26.703 -71.375 1 44.62 11 LEU B N 1
ATOM 1405 C CA . LEU B 1 11 ? 10.422 -25.719 -70.5 1 44.62 11 LEU B CA 1
ATOM 1406 C C . LEU B 1 11 ? 10.5 -26.188 -69.062 1 44.62 11 LEU B C 1
ATOM 1408 O O . LEU B 1 11 ? 10 -27.266 -68.688 1 44.62 11 LEU B O 1
ATOM 1412 N N . LEU B 1 12 ? 11.531 -25.781 -68.312 1 45.28 12 LEU B N 1
ATOM 1413 C CA . LEU B 1 12 ? 11.617 -25.984 -66.875 1 45.28 12 LEU B CA 1
ATOM 1414 C C . LEU B 1 12 ? 10.461 -25.281 -66.188 1 45.28 12 LEU B C 1
ATOM 1416 O O . LEU B 1 12 ? 10.328 -24.062 -66.25 1 45.28 12 LEU B O 1
ATOM 1420 N N . SER B 1 13 ? 9.297 -25.844 -66.062 1 42.03 13 SER B N 1
ATOM 1421 C CA . SER B 1 13 ? 8.242 -25.25 -65.25 1 42.03 13 SER B CA 1
ATOM 1422 C C . SER B 1 13 ? 8.68 -25.125 -63.812 1 42.03 13 SER B C 1
ATOM 1424 O O . SER B 1 13 ? 9.133 -26.109 -63.219 1 42.03 13 SER B O 1
ATOM 1426 N N . ALA B 1 14 ? 9.102 -23.938 -63.344 1 48.56 14 ALA B N 1
ATOM 1427 C CA . ALA B 1 14 ? 9.352 -23.672 -61.906 1 48.56 14 ALA B CA 1
ATOM 1428 C C . ALA B 1 14 ? 8.133 -24.047 -61.062 1 48.56 14 ALA B C 1
ATOM 1430 O O . ALA B 1 14 ? 6.996 -23.75 -61.438 1 48.56 14 ALA B O 1
ATOM 1431 N N . PRO B 1 15 ? 8.305 -25.078 -60.281 1 47.69 15 PRO B N 1
ATOM 1432 C CA . PRO B 1 15 ? 7.172 -25.375 -59.406 1 47.69 15 PRO B CA 1
ATOM 1433 C C . PRO B 1 15 ? 6.656 -24.141 -58.656 1 47.69 15 PRO B C 1
ATOM 1435 O O . PRO B 1 15 ? 7.41 -23.188 -58.438 1 47.69 15 PRO B O 1
ATOM 1438 N N . PRO B 1 16 ? 5.289 -23.828 -58.719 1 47.5 16 PRO B N 1
ATOM 1439 C CA . PRO B 1 16 ? 4.754 -22.719 -57.938 1 47.5 16 PRO B CA 1
ATOM 1440 C C . PRO B 1 16 ? 5.199 -22.75 -56.469 1 47.5 16 PRO B C 1
ATOM 1442 O O . PRO B 1 16 ? 5.445 -23.828 -55.938 1 47.5 16 PRO B O 1
ATOM 1445 N N . ASN B 1 17 ? 5.992 -21.766 -56 1 45.53 17 ASN B N 1
ATOM 1446 C CA . ASN B 1 17 ? 6.309 -21.516 -54.594 1 45.53 17 ASN B CA 1
ATOM 1447 C C . ASN B 1 17 ? 5.055 -21.547 -53.75 1 45.53 17 ASN B C 1
ATOM 1449 O O . ASN B 1 17 ? 4.156 -20.719 -53.906 1 45.53 17 ASN B O 1
ATOM 1453 N N . THR B 1 18 ? 4.535 -22.75 -53.406 1 42.31 18 THR B N 1
ATOM 1454 C CA . THR B 1 18 ? 3.48 -22.719 -52.406 1 42.31 18 THR B CA 1
ATOM 1455 C C . THR B 1 18 ? 3.875 -21.828 -51.219 1 42.31 18 THR B C 1
ATOM 1457 O O . THR B 1 18 ? 4.879 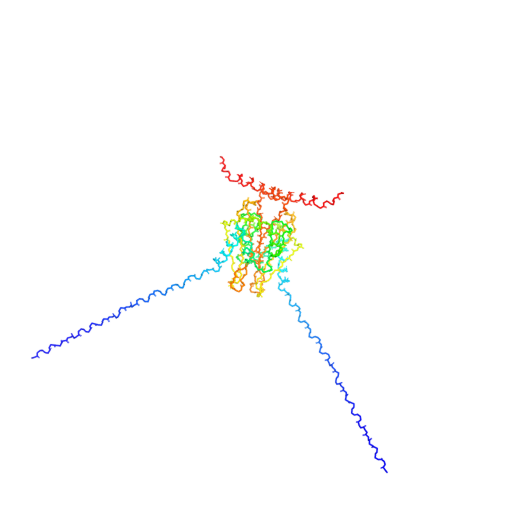-22.078 -50.562 1 42.31 18 THR B O 1
ATOM 1460 N N . GLY B 1 19 ? 3.594 -20.516 -51.312 1 41.12 19 GLY B N 1
ATOM 1461 C CA . GLY B 1 19 ? 3.732 -19.641 -50.156 1 41.12 19 GLY B CA 1
ATOM 1462 C C . GLY B 1 19 ? 3.275 -20.281 -48.875 1 41.12 19 GLY B C 1
ATOM 1463 O O . GLY B 1 19 ? 2.203 -20.891 -48.812 1 41.12 19 GLY B O 1
ATOM 1464 N N . ALA B 1 20 ? 4.258 -20.828 -48.094 1 45.94 20 ALA B N 1
ATOM 1465 C CA . ALA B 1 20 ? 3.957 -21.281 -46.719 1 45.94 20 ALA B CA 1
ATOM 1466 C C . ALA B 1 20 ? 2.889 -20.391 -46.094 1 45.94 20 ALA B C 1
ATOM 1468 O O . ALA B 1 20 ? 2.943 -19.172 -46.188 1 45.94 20 ALA B O 1
ATOM 1469 N N . LYS B 1 21 ? 1.595 -20.922 -46.062 1 42.88 21 LYS B N 1
ATOM 1470 C CA . LYS B 1 21 ? 0.604 -20.188 -45.312 1 42.88 21 LYS B CA 1
ATOM 1471 C C . LYS B 1 21 ? 1.205 -19.641 -44 1 42.88 21 LYS B C 1
ATOM 1473 O O . LYS B 1 21 ? 1.929 -20.359 -43.312 1 42.88 21 LYS B O 1
ATOM 1478 N N . PRO B 1 22 ? 1.319 -18.297 -43.75 1 41.53 22 PRO B N 1
ATOM 1479 C CA . PRO B 1 22 ? 1.794 -17.844 -42.438 1 41.53 22 PRO B CA 1
ATOM 1480 C C . PRO B 1 22 ? 1.259 -18.719 -41.312 1 41.53 22 PRO B C 1
ATOM 1482 O O . PRO B 1 22 ? 0.126 -19.203 -41.375 1 41.53 22 PRO B O 1
ATOM 1485 N N . SER B 1 23 ? 2.049 -19.578 -40.719 1 40.66 23 SER B N 1
ATOM 1486 C CA . SER B 1 23 ? 1.664 -20.266 -39.5 1 40.66 23 SER B CA 1
ATOM 1487 C C . SER B 1 23 ? 0.636 -19.469 -38.719 1 40.66 23 SER B C 1
ATOM 1489 O O . SER B 1 23 ? 0.792 -18.266 -38.5 1 40.66 23 SER B O 1
ATOM 1491 N N . ALA B 1 24 ? -0.583 -19.812 -38.75 1 41.81 24 ALA B N 1
ATOM 1492 C CA . ALA B 1 24 ? -1.58 -19.203 -37.875 1 41.81 24 ALA B CA 1
ATOM 1493 C C . ALA B 1 24 ? -0.963 -18.828 -36.531 1 41.81 24 ALA B C 1
ATOM 1495 O O . ALA B 1 24 ? -0.234 -19.609 -35.906 1 41.81 24 ALA B O 1
ATOM 1496 N N . ALA B 1 25 ? -0.556 -17.562 -36.312 1 42.34 25 ALA B N 1
ATOM 1497 C CA . ALA B 1 25 ? -0.125 -17.047 -35.031 1 42.34 25 ALA B CA 1
ATOM 1498 C C . ALA B 1 25 ? -0.874 -17.734 -33.875 1 42.34 25 ALA B C 1
ATOM 1500 O O . ALA B 1 25 ? -2.084 -17.953 -33.969 1 42.34 25 ALA B O 1
ATOM 1501 N N . ARG B 1 26 ? -0.31 -18.688 -33.188 1 45.69 26 ARG B N 1
ATOM 1502 C CA . ARG B 1 26 ? -0.925 -19.281 -32 1 45.69 26 ARG B CA 1
ATOM 1503 C C . ARG B 1 26 ? -1.791 -18.25 -31.281 1 45.69 26 ARG B C 1
ATOM 1505 O O . ARG B 1 26 ? -1.495 -17.062 -31.297 1 45.69 26 ARG B O 1
ATOM 1512 N N . PRO B 1 27 ? -3.072 -18.406 -31.094 1 42.62 27 PRO B N 1
ATOM 1513 C CA . PRO B 1 27 ? -3.857 -17.422 -30.344 1 42.62 27 PRO B CA 1
ATOM 1514 C C . PRO B 1 27 ? -3.049 -16.719 -29.266 1 42.62 27 PRO B C 1
ATOM 1516 O O . PRO B 1 27 ? -2.285 -17.375 -28.547 1 42.62 27 PRO B O 1
ATOM 1519 N N . ALA B 1 28 ? -2.637 -15.516 -29.391 1 45.66 28 ALA B N 1
ATOM 1520 C CA . ALA B 1 28 ? -1.787 -14.664 -28.547 1 45.66 28 ALA B CA 1
ATOM 1521 C C . ALA B 1 28 ? -2.012 -14.953 -27.062 1 45.66 28 ALA B C 1
ATOM 1523 O O . ALA B 1 28 ? -3.15 -14.953 -26.594 1 45.66 28 ALA B O 1
ATOM 1524 N N . GLU B 1 29 ? -1.461 -16.062 -26.438 1 51.88 29 GLU B N 1
ATOM 1525 C CA . GLU B 1 29 ? -1.467 -16.312 -25 1 51.88 29 GLU B CA 1
ATOM 1526 C C . GLU B 1 29 ? -1.694 -15.023 -24.203 1 51.88 29 GLU B C 1
ATOM 1528 O O . GLU B 1 29 ? -1.047 -14.008 -24.469 1 51.88 29 GLU B O 1
ATOM 1533 N N . VAL B 1 30 ? -2.941 -14.82 -23.812 1 63.25 30 VAL B N 1
ATOM 1534 C CA . VAL B 1 30 ? -3.234 -13.695 -22.938 1 63.25 30 VAL B CA 1
ATOM 1535 C C . VAL B 1 30 ? -2.055 -13.453 -22 1 63.25 30 VAL B C 1
ATOM 1537 O O . VAL B 1 30 ? -1.557 -14.383 -21.359 1 63.25 30 VAL B O 1
ATOM 1540 N N . SER B 1 31 ? -1.391 -12.359 -22.156 1 84.62 31 SER B N 1
ATOM 1541 C CA . SER B 1 31 ? -0.243 -11.992 -21.328 1 84.62 31 SER B CA 1
ATOM 1542 C C . SER B 1 31 ? -0.575 -12.094 -19.844 1 84.62 31 SER B C 1
ATOM 1544 O O . SER B 1 31 ? -1.744 -12.047 -19.453 1 84.62 31 SER B O 1
ATOM 1546 N N . ALA B 1 32 ? 0.235 -12.703 -19.078 1 90 32 ALA B N 1
ATOM 1547 C CA . ALA B 1 32 ? 0.103 -12.758 -17.625 1 90 32 ALA B CA 1
ATOM 1548 C C . ALA B 1 32 ? -0.48 -11.453 -17.078 1 90 32 ALA B C 1
ATOM 1550 O O . ALA B 1 32 ? -1.33 -11.477 -16.188 1 90 32 ALA B O 1
ATOM 1551 N N . THR B 1 33 ? -0.164 -10.352 -17.672 1 94.38 33 THR B N 1
ATOM 1552 C CA . THR B 1 33 ? -0.672 -9.055 -17.234 1 94.38 33 THR B CA 1
ATOM 1553 C C . THR B 1 33 ? -2.166 -8.938 -17.531 1 94.38 33 THR B C 1
ATOM 1555 O O . THR B 1 33 ? -2.926 -8.445 -16.688 1 94.38 33 THR B O 1
ATOM 1558 N N . ALA B 1 34 ? -2.578 -9.359 -18.641 1 95.31 34 ALA B N 1
ATOM 1559 C CA . ALA B 1 34 ? -3.996 -9.312 -18.984 1 95.31 34 ALA B CA 1
ATOM 1560 C C . ALA B 1 34 ? -4.82 -10.172 -18.031 1 95.31 34 ALA B C 1
ATOM 1562 O O . ALA B 1 34 ? -5.926 -9.789 -17.641 1 95.31 34 ALA B O 1
ATOM 1563 N N . THR B 1 35 ? -4.297 -11.305 -17.703 1 96 35 THR B N 1
ATOM 1564 C CA . THR B 1 35 ? -5.012 -12.195 -16.797 1 96 35 THR B CA 1
ATOM 1565 C C . THR B 1 35 ? -5.098 -11.586 -15.398 1 96 35 THR B C 1
ATOM 1567 O O . THR B 1 35 ? -6.148 -11.648 -14.75 1 96 35 THR B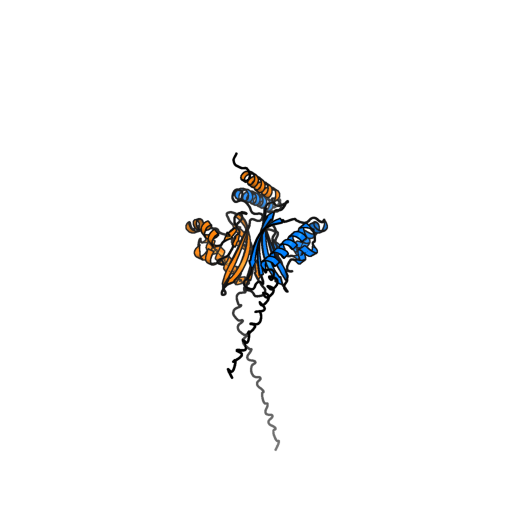 O 1
ATOM 1570 N N . VAL B 1 36 ? -4.02 -10.984 -14.891 1 97.69 36 VAL B N 1
ATOM 1571 C CA . VAL B 1 36 ? -4.012 -10.312 -13.594 1 97.69 36 VAL B CA 1
ATOM 1572 C C . VAL B 1 36 ? -5.039 -9.18 -13.594 1 97.69 36 VAL B C 1
ATOM 1574 O O . VAL B 1 36 ? -5.824 -9.047 -12.656 1 97.69 36 VAL B O 1
ATOM 1577 N N . ASN B 1 37 ? -5.086 -8.406 -14.68 1 97.81 37 ASN B N 1
ATOM 1578 C CA . ASN B 1 37 ? -6.074 -7.34 -14.812 1 97.81 37 ASN B CA 1
ATOM 1579 C C . ASN B 1 37 ? -7.496 -7.883 -14.758 1 97.81 37 ASN B C 1
ATOM 1581 O O . ASN B 1 37 ? -8.359 -7.309 -14.094 1 97.81 37 ASN B O 1
ATOM 1585 N N . ALA B 1 38 ? -7.719 -8.938 -15.43 1 97.5 38 ALA B N 1
ATOM 1586 C CA . ALA B 1 38 ? -9.047 -9.539 -15.453 1 97.5 38 ALA B CA 1
ATOM 1587 C C . ALA B 1 38 ? -9.461 -10.016 -14.062 1 97.5 38 ALA B C 1
ATOM 1589 O O . ALA B 1 38 ? -10.625 -9.883 -13.68 1 97.5 38 ALA B O 1
ATOM 1590 N N . VAL B 1 39 ? -8.5 -10.578 -13.336 1 98.25 39 VAL B N 1
ATOM 1591 C CA . VAL B 1 39 ? -8.773 -11.031 -11.977 1 98.25 39 VAL B CA 1
ATOM 1592 C C . VAL B 1 39 ? -9.156 -9.844 -11.102 1 98.25 39 VAL B C 1
ATOM 1594 O O . VAL B 1 39 ? -10.164 -9.883 -10.391 1 98.25 39 VAL B O 1
ATOM 1597 N N . LEU B 1 40 ? -8.406 -8.789 -11.172 1 98.62 40 LEU B N 1
ATOM 1598 C CA . LEU B 1 40 ? -8.672 -7.613 -10.344 1 98.62 40 LEU B CA 1
ATOM 1599 C C . LEU B 1 40 ? -9.984 -6.949 -10.742 1 98.62 40 LEU B C 1
ATOM 1601 O O . LEU B 1 40 ? -10.734 -6.484 -9.883 1 98.62 40 LEU B O 1
ATOM 1605 N N . ASP B 1 41 ? -10.305 -6.906 -12.023 1 98.31 41 ASP B N 1
ATOM 1606 C CA . ASP B 1 41 ? -11.578 -6.371 -12.492 1 98.31 41 ASP B CA 1
ATOM 1607 C C . ASP B 1 41 ? -12.75 -7.211 -11.969 1 98.31 41 ASP B C 1
ATOM 1609 O O . ASP B 1 41 ? -13.758 -6.664 -11.523 1 98.31 41 ASP B O 1
ATOM 1613 N N . ASP B 1 42 ? -12.57 -8.484 -12.078 1 98.44 42 ASP B N 1
ATOM 1614 C CA . ASP B 1 42 ? -13.609 -9.383 -11.602 1 98.44 42 ASP B CA 1
ATOM 1615 C C . ASP B 1 42 ? -13.789 -9.258 -10.086 1 98.44 42 ASP B C 1
ATOM 1617 O O . ASP B 1 42 ? -14.906 -9.352 -9.586 1 98.44 42 ASP B O 1
ATOM 1621 N N . TRP B 1 43 ? -12.711 -9.07 -9.398 1 98.62 43 TRP B N 1
ATOM 1622 C CA . TRP B 1 43 ? -12.742 -8.883 -7.953 1 98.62 43 TRP B CA 1
ATOM 1623 C C . TRP B 1 43 ? -13.508 -7.625 -7.574 1 98.62 43 TRP B C 1
ATOM 1625 O O . TRP B 1 43 ? -14.375 -7.656 -6.699 1 98.62 43 TRP B O 1
ATOM 1635 N N . HIS B 1 44 ? -13.25 -6.562 -8.258 1 97.88 44 HIS B N 1
ATOM 1636 C CA . HIS B 1 44 ? -13.984 -5.328 -8.023 1 97.88 44 HIS B CA 1
ATOM 1637 C C . HIS B 1 44 ? -15.461 -5.492 -8.391 1 97.88 44 HIS B C 1
ATOM 1639 O O . HIS B 1 44 ? -16.328 -4.988 -7.68 1 97.88 44 HIS B O 1
ATOM 1645 N N . ARG B 1 45 ? -15.719 -6.145 -9.453 1 97.56 45 ARG B N 1
ATOM 1646 C CA . ARG B 1 45 ? -17.094 -6.371 -9.883 1 97.56 45 ARG B CA 1
ATOM 1647 C C . ARG B 1 45 ? -17.859 -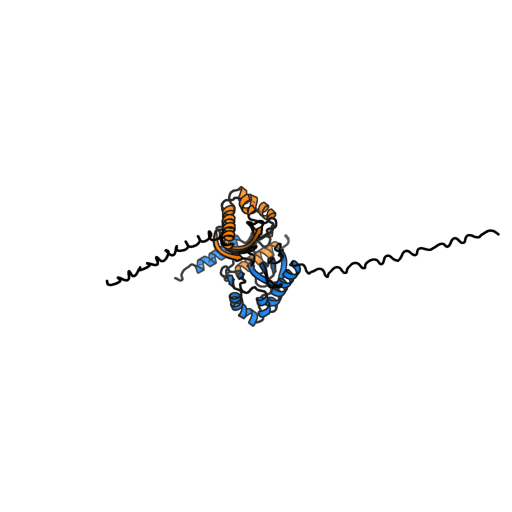7.199 -8.859 1 97.56 45 ARG B C 1
ATOM 1649 O O . ARG B 1 45 ? -19.047 -6.945 -8.609 1 97.56 45 ARG B O 1
ATOM 1656 N N . ALA B 1 46 ? -17.203 -8.219 -8.305 1 98.38 46 ALA B N 1
ATOM 1657 C CA . ALA B 1 46 ? -17.844 -9.055 -7.289 1 98.38 46 ALA B CA 1
ATOM 1658 C C . ALA B 1 46 ? -18.281 -8.219 -6.09 1 98.38 46 ALA B C 1
ATOM 1660 O O . ALA B 1 46 ? -19.359 -8.438 -5.539 1 98.38 46 ALA B O 1
ATOM 1661 N N . ALA B 1 47 ? -17.469 -7.32 -5.664 1 97.31 47 ALA B N 1
ATOM 1662 C CA . ALA B 1 47 ? -17.844 -6.418 -4.578 1 97.31 47 ALA B CA 1
ATOM 1663 C C . ALA B 1 47 ? -19.016 -5.539 -4.984 1 97.31 47 ALA B C 1
ATOM 1665 O O . ALA B 1 47 ? -19.984 -5.387 -4.227 1 97.31 47 ALA B O 1
ATOM 1666 N N . ALA B 1 48 ? -18.969 -4.965 -6.195 1 95.75 48 ALA B N 1
ATOM 1667 C CA . ALA B 1 48 ? -20.016 -4.066 -6.688 1 95.75 48 ALA B CA 1
ATOM 1668 C C . ALA B 1 48 ? -21.359 -4.777 -6.75 1 95.75 48 ALA B C 1
ATOM 1670 O O . ALA B 1 48 ? -22.406 -4.148 -6.559 1 95.75 48 ALA B O 1
ATOM 1671 N N . GLN B 1 49 ? -21.281 -6.035 -6.98 1 97.25 49 GLN B N 1
ATOM 1672 C CA . GLN B 1 49 ? -22.5 -6.832 -7.113 1 97.25 49 GLN B CA 1
ATOM 1673 C C . GLN B 1 49 ? -22.844 -7.539 -5.805 1 97.25 49 GLN B C 1
ATOM 1675 O O . GLN B 1 49 ? -23.766 -8.359 -5.758 1 97.25 49 GLN B O 1
ATOM 1680 N N . ALA B 1 50 ? -22.078 -7.352 -4.82 1 97.56 50 ALA B N 1
ATOM 1681 C CA . ALA B 1 50 ? -22.234 -7.957 -3.5 1 97.56 50 ALA B CA 1
ATOM 1682 C C . ALA B 1 50 ? -22.219 -9.484 -3.588 1 97.56 50 ALA B C 1
ATOM 1684 O O . ALA B 1 50 ? -23.016 -10.156 -2.941 1 97.56 50 ALA B O 1
ATOM 1685 N N . ASP B 1 51 ? -21.375 -9.945 -4.453 1 98.38 51 ASP B N 1
ATOM 1686 C CA . ASP B 1 51 ? -21.109 -11.383 -4.535 1 98.38 51 ASP B CA 1
ATOM 1687 C C . ASP B 1 51 ? -19.984 -11.789 -3.582 1 98.38 51 ASP B C 1
ATOM 1689 O O . ASP B 1 51 ? -18.828 -11.891 -3.984 1 98.38 51 ASP B O 1
ATOM 1693 N N . GLU B 1 52 ? -20.344 -12.078 -2.365 1 98.44 52 GLU B N 1
ATOM 1694 C CA . GLU B 1 52 ? -19.391 -12.312 -1.293 1 98.44 52 GLU B CA 1
ATOM 1695 C C . GLU B 1 52 ? -18.5 -13.516 -1.602 1 98.44 52 GLU B C 1
ATOM 1697 O O . GLU B 1 52 ? -17.281 -13.445 -1.435 1 98.44 52 GLU B O 1
ATOM 1702 N N . ALA B 1 53 ? -19.094 -14.617 -1.964 1 98.44 53 ALA B N 1
ATOM 1703 C CA . ALA B 1 53 ? -18.344 -15.836 -2.23 1 98.44 53 ALA B CA 1
ATOM 1704 C C . ALA B 1 53 ? -17.281 -15.602 -3.311 1 98.44 53 ALA B C 1
ATOM 1706 O O . ALA B 1 53 ? -16.125 -15.992 -3.152 1 98.44 53 ALA B O 1
ATOM 1707 N N . ARG B 1 54 ? -17.672 -14.938 -4.379 1 98.38 54 ARG B N 1
ATOM 1708 C CA . ARG B 1 54 ? -16.766 -14.672 -5.484 1 98.38 54 ARG B CA 1
ATOM 1709 C C . ARG B 1 54 ? -15.656 -13.711 -5.059 1 98.38 54 ARG B C 1
ATOM 1711 O O . ARG B 1 54 ? -14.492 -13.891 -5.41 1 98.38 54 ARG B O 1
ATOM 1718 N N . TYR B 1 55 ? -16.094 -12.695 -4.309 1 98.75 55 TYR B N 1
ATOM 1719 C CA . TYR B 1 55 ? -15.133 -11.695 -3.834 1 98.75 55 TYR B CA 1
ATOM 1720 C C . TYR B 1 55 ? -14.016 -12.344 -3.025 1 98.75 55 TYR B C 1
ATOM 1722 O O . TYR B 1 55 ? -12.836 -12.141 -3.316 1 98.75 55 TYR B O 1
ATOM 1730 N N . PHE B 1 56 ? -14.344 -13.203 -2.143 1 98.75 56 PHE B N 1
ATOM 1731 C CA . PHE B 1 56 ? -13.352 -13.75 -1.227 1 98.75 56 PHE B CA 1
ATOM 1732 C C . PHE B 1 56 ? -12.641 -14.945 -1.845 1 98.75 56 PHE B C 1
ATOM 1734 O O . PHE B 1 56 ? -11.586 -15.367 -1.362 1 98.75 56 PHE B O 1
ATOM 1741 N N . ALA B 1 57 ? -13.188 -15.539 -2.947 1 98.19 57 ALA B N 1
ATOM 1742 C CA . ALA B 1 57 ? -12.523 -16.625 -3.666 1 98.19 57 ALA B CA 1
ATOM 1743 C C . ALA B 1 57 ? -11.281 -16.109 -4.387 1 98.19 57 ALA B C 1
ATOM 1745 O O . ALA B 1 57 ? -10.43 -16.906 -4.801 1 98.19 57 ALA B O 1
ATOM 1746 N N . HIS B 1 58 ? -11.172 -14.789 -4.504 1 98.56 58 HIS B N 1
ATOM 1747 C CA . HIS B 1 58 ? -10.039 -14.211 -5.227 1 98.56 58 HIS B CA 1
ATOM 1748 C C . HIS B 1 58 ? -8.812 -14.102 -4.328 1 98.56 58 HIS B C 1
ATOM 1750 O O . HIS B 1 58 ? -7.703 -13.859 -4.812 1 98.56 58 HIS B O 1
ATOM 1756 N N . PHE B 1 59 ? -9.016 -14.375 -2.998 1 98.69 59 PHE B N 1
ATOM 1757 C CA . PHE B 1 59 ? -7.914 -14.227 -2.053 1 98.69 59 PHE B CA 1
ATOM 1758 C C . PHE B 1 59 ? -7.23 -15.562 -1.807 1 98.69 59 PHE B C 1
ATOM 1760 O O . PHE B 1 59 ? -7.871 -16.609 -1.852 1 98.69 59 PHE B O 1
ATOM 1767 N N . THR B 1 60 ? -5.914 -15.516 -1.581 1 97.94 60 THR B N 1
ATOM 1768 C CA . THR B 1 60 ? -5.289 -16.672 -0.945 1 97.94 60 THR B CA 1
ATOM 1769 C C . THR B 1 60 ? -5.824 -16.859 0.471 1 97.94 60 THR B C 1
ATOM 1771 O O . THR B 1 60 ? -6.301 -15.906 1.094 1 97.94 60 THR B O 1
ATOM 1774 N N . PRO B 1 61 ? -5.75 -18.062 1.038 1 97.06 61 PRO B N 1
ATOM 1775 C CA . PRO B 1 61 ? -6.289 -18.312 2.379 1 97.06 61 PRO B CA 1
ATOM 1776 C C . PRO B 1 61 ? -5.59 -17.469 3.451 1 97.06 61 PRO B C 1
ATOM 1778 O O . PRO B 1 61 ? -6.191 -17.156 4.48 1 97.06 61 PRO B O 1
ATOM 1781 N N . ASP B 1 62 ? -4.348 -17.078 3.215 1 97.12 62 ASP B N 1
ATOM 1782 C CA . ASP B 1 62 ? -3.586 -16.328 4.207 1 97.12 62 ASP B CA 1
ATOM 1783 C C . ASP B 1 62 ? -3.42 -14.867 3.783 1 97.12 62 ASP B C 1
ATOM 1785 O O . ASP B 1 62 ? -2.508 -14.18 4.246 1 97.12 62 ASP B O 1
ATOM 1789 N N . ALA B 1 63 ? -4.281 -14.406 2.879 1 98.62 63 ALA B N 1
ATOM 1790 C CA . ALA B 1 63 ? -4.191 -13.047 2.352 1 98.62 63 ALA 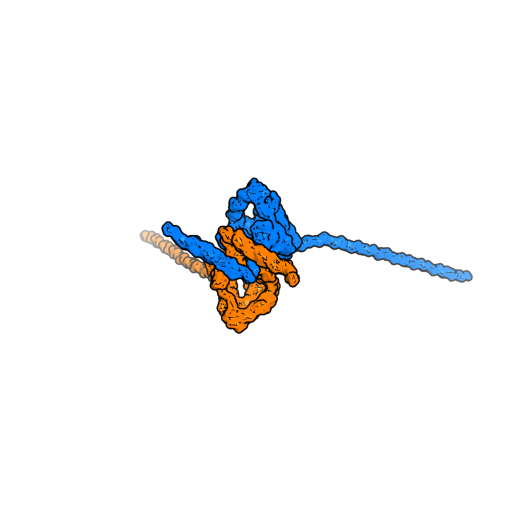B CA 1
ATOM 1791 C C . ALA B 1 63 ? -4.387 -12.016 3.459 1 98.62 63 ALA B C 1
ATOM 1793 O O . ALA B 1 63 ? -5.031 -12.297 4.473 1 98.62 63 ALA B O 1
ATOM 1794 N N . ILE B 1 64 ? -3.791 -10.891 3.254 1 98.88 64 ILE B N 1
ATOM 1795 C CA . ILE B 1 64 ? -3.934 -9.758 4.156 1 98.88 64 ILE B CA 1
ATOM 1796 C C . ILE B 1 64 ? -4.602 -8.594 3.424 1 98.88 64 ILE B C 1
ATOM 1798 O O . ILE B 1 64 ? -4.23 -8.273 2.293 1 98.88 64 ILE B O 1
ATOM 1802 N N . TYR B 1 65 ? -5.66 -8.055 4.023 1 98.88 65 TYR B N 1
ATOM 1803 C CA . TYR B 1 65 ? -6.297 -6.828 3.562 1 98.88 65 TYR B CA 1
ATOM 1804 C C . TYR B 1 65 ? -6.012 -5.676 4.52 1 98.88 65 TYR B C 1
ATOM 1806 O O . TYR B 1 65 ? -6.301 -5.766 5.715 1 98.88 65 TYR B O 1
ATOM 1814 N N . LEU B 1 66 ? -5.363 -4.656 4 1 98.75 66 LEU B N 1
ATOM 1815 C CA . LEU B 1 66 ? -5.094 -3.434 4.746 1 98.75 66 LEU B CA 1
ATOM 1816 C C . LEU B 1 66 ? -6.094 -2.342 4.387 1 98.75 66 LEU B C 1
ATOM 1818 O O . LEU B 1 66 ? -6.113 -1.861 3.25 1 98.75 66 LEU B O 1
ATOM 1822 N N . GLY B 1 67 ? -6.914 -1.947 5.379 1 97.56 67 GLY B N 1
ATOM 1823 C CA . GLY B 1 67 ? -7.871 -0.874 5.16 1 97.56 67 GLY B CA 1
ATOM 1824 C C . GLY B 1 67 ? -7.285 0.505 5.398 1 97.56 67 GLY B C 1
ATOM 1825 O O . GLY B 1 67 ? -6.074 0.648 5.578 1 97.56 67 GLY B O 1
ATOM 1826 N N . THR B 1 68 ? -8.117 1.504 5.395 1 96.56 68 THR B N 1
ATOM 1827 C CA . THR B 1 68 ? -7.676 2.895 5.426 1 96.56 68 THR B CA 1
ATOM 1828 C C . THR B 1 68 ? -7.301 3.307 6.848 1 96.56 68 THR B C 1
ATOM 1830 O O . THR B 1 68 ? -6.555 4.27 7.043 1 96.56 68 THR B O 1
ATOM 1833 N N . ASP B 1 69 ? -7.832 2.568 7.859 1 96.75 69 ASP B N 1
ATOM 1834 C CA . ASP B 1 69 ? -7.527 2.824 9.266 1 96.75 69 ASP B CA 1
ATOM 1835 C C . ASP B 1 69 ? -6.316 2.01 9.719 1 96.75 69 ASP B C 1
ATOM 1837 O O . ASP B 1 69 ? -6.148 0.859 9.305 1 96.75 69 ASP B O 1
ATOM 1841 N N . ALA B 1 70 ? -5.527 2.611 10.648 1 94.81 70 ALA B N 1
ATOM 1842 C CA . ALA B 1 70 ? -4.305 1.965 11.117 1 94.81 70 ALA B CA 1
ATOM 1843 C C . ALA B 1 70 ? -4.613 0.614 11.758 1 94.81 70 ALA B C 1
ATOM 1845 O O . ALA B 1 70 ? -3.785 -0.301 11.719 1 94.81 70 ALA B O 1
ATOM 1846 N N . THR B 1 71 ? -5.789 0.449 12.305 1 95.19 71 THR B N 1
ATOM 1847 C CA . THR B 1 71 ? -6.141 -0.766 13.031 1 95.19 71 THR B CA 1
ATOM 1848 C C . THR B 1 71 ? -6.641 -1.843 12.078 1 95.19 71 THR B C 1
ATOM 1850 O O . THR B 1 71 ? -6.848 -2.99 12.477 1 95.19 71 THR B O 1
ATOM 1853 N N . GLU B 1 72 ? -6.785 -1.468 10.883 1 97.81 72 GLU B N 1
ATOM 1854 C CA . GLU B 1 72 ? -7.387 -2.387 9.914 1 97.81 72 GLU B CA 1
ATOM 1855 C C . GLU B 1 72 ? -6.32 -3.174 9.164 1 97.81 72 GLU B C 1
ATOM 1857 O O . GLU B 1 72 ? -5.828 -2.729 8.125 1 97.81 72 GLU B O 1
ATOM 1862 N N . ARG B 1 73 ? -5.867 -4.191 9.664 1 98.5 73 ARG B N 1
ATOM 1863 C CA . ARG B 1 73 ? -5.082 -5.281 9.094 1 98.5 73 ARG B CA 1
ATOM 1864 C C . ARG B 1 73 ? -5.75 -6.629 9.344 1 98.5 73 ARG B C 1
ATOM 1866 O O . ARG B 1 73 ? -5.691 -7.164 10.453 1 98.5 73 ARG B O 1
ATOM 1873 N N . TRP B 1 74 ? -6.336 -7.156 8.289 1 98.75 74 TRP B N 1
ATOM 1874 C CA . TRP B 1 74 ? -7.176 -8.344 8.453 1 98.75 74 TRP B CA 1
ATOM 1875 C C . TRP B 1 74 ? -6.605 -9.523 7.668 1 98.75 74 TRP B C 1
ATOM 1877 O O . TRP B 1 74 ? -6.117 -9.352 6.547 1 98.75 74 TRP B O 1
ATOM 1887 N N . THR B 1 75 ? -6.719 -10.609 8.281 1 98.69 75 THR B N 1
ATOM 1888 C CA . THR B 1 75 ? -6.684 -11.82 7.469 1 98.69 75 THR B CA 1
ATOM 1889 C C . THR B 1 75 ? -7.918 -11.914 6.578 1 98.69 75 THR B C 1
ATOM 1891 O O . THR B 1 75 ? -8.906 -11.211 6.797 1 98.69 75 THR B O 1
ATOM 1894 N N . ARG B 1 76 ? -7.789 -12.742 5.625 1 98.56 76 ARG B N 1
ATOM 1895 C CA . ARG B 1 76 ? -8.922 -12.953 4.73 1 98.56 76 ARG B CA 1
ATOM 1896 C C . ARG B 1 76 ? -10.188 -13.273 5.516 1 98.56 76 ARG B C 1
ATOM 1898 O O . ARG B 1 76 ? -11.25 -12.688 5.266 1 98.56 76 ARG B O 1
ATOM 1905 N N . ASP B 1 77 ? -10.141 -14.164 6.52 1 98.44 77 ASP B N 1
ATOM 1906 C CA . ASP B 1 77 ? -11.32 -14.609 7.25 1 98.44 77 ASP B CA 1
ATOM 1907 C C . ASP B 1 77 ? -11.828 -13.516 8.195 1 98.44 77 ASP B C 1
ATOM 1909 O O . ASP B 1 77 ? -13.039 -13.359 8.375 1 98.44 77 ASP B O 1
ATOM 1913 N N . GLU B 1 78 ? -10.922 -12.781 8.828 1 98.69 78 GLU B N 1
ATOM 1914 C CA . GLU B 1 78 ? -11.32 -11.625 9.633 1 98.69 78 GLU B CA 1
ATOM 1915 C C . GLU B 1 78 ? -12.039 -10.586 8.781 1 98.69 78 GLU B C 1
ATOM 1917 O O . GLU B 1 78 ? -13.055 -10.023 9.203 1 98.69 78 GLU B O 1
ATOM 1922 N N . PHE B 1 79 ? -11.547 -10.359 7.641 1 98.69 79 PHE B N 1
ATOM 1923 C CA . PHE B 1 79 ? -12.133 -9.391 6.723 1 98.69 79 PHE B CA 1
ATOM 1924 C C . PHE B 1 79 ? -13.516 -9.844 6.273 1 98.69 79 PHE B C 1
ATOM 1926 O O . PHE B 1 79 ? -14.453 -9.047 6.219 1 98.69 79 PHE B O 1
ATOM 1933 N N . ARG B 1 80 ? -13.594 -11.062 5.949 1 98.62 80 ARG B N 1
ATOM 1934 C CA . ARG B 1 80 ? -14.883 -11.602 5.539 1 98.62 80 ARG B CA 1
ATOM 1935 C C . ARG B 1 80 ? -15.922 -11.43 6.641 1 98.62 80 ARG B C 1
ATOM 1937 O O . ARG B 1 80 ? -17.062 -11.031 6.375 1 98.62 80 ARG B O 1
ATOM 1944 N N . ALA B 1 81 ? -15.547 -11.75 7.844 1 98.44 81 ALA B N 1
ATOM 1945 C CA . ALA B 1 81 ? -16.453 -11.602 8.977 1 98.44 81 ALA B CA 1
ATOM 1946 C C . ALA B 1 81 ? -16.891 -10.148 9.141 1 98.44 81 ALA B C 1
ATOM 1948 O O . ALA B 1 81 ? -18.062 -9.867 9.375 1 98.44 81 ALA B O 1
ATOM 1949 N N . TRP B 1 82 ? -15.992 -9.266 9.047 1 97.81 82 TRP B N 1
ATOM 1950 C CA . TRP B 1 82 ? -16.266 -7.836 9.172 1 97.81 82 TRP B CA 1
ATOM 1951 C C . TRP B 1 82 ? -17.156 -7.352 8.031 1 97.81 82 TRP B C 1
ATOM 1953 O O . TRP B 1 82 ? -18.078 -6.551 8.242 1 97.81 82 TRP B O 1
ATOM 1963 N N . ALA B 1 83 ? -16.906 -7.832 6.809 1 97.75 83 ALA B N 1
ATOM 1964 C CA . ALA B 1 83 ? -17.531 -7.348 5.586 1 97.75 83 ALA B CA 1
ATOM 1965 C C . ALA B 1 83 ? -18.906 -7.988 5.395 1 97.75 83 ALA B C 1
ATOM 1967 O O . ALA B 1 83 ? -19.734 -7.488 4.625 1 97.75 83 ALA B O 1
ATOM 1968 N N . HIS B 1 84 ? -19.219 -9.102 6.055 1 98.19 84 HIS B N 1
ATOM 1969 C CA . HIS B 1 84 ? -20.391 -9.938 5.809 1 98.19 84 HIS B CA 1
ATOM 1970 C C . HIS B 1 84 ? -21.672 -9.125 5.887 1 98.19 84 HIS B C 1
ATOM 1972 O O . HIS B 1 84 ? -22.547 -9.258 5.031 1 98.19 84 HIS B O 1
ATOM 1978 N N . PRO B 1 85 ? -21.828 -8.188 6.84 1 97.5 85 PRO B N 1
ATOM 1979 C CA . PRO B 1 85 ? -23.078 -7.441 6.906 1 97.5 85 PRO B CA 1
ATOM 1980 C C . PRO B 1 85 ? -23.328 -6.578 5.668 1 97.5 85 PRO B C 1
ATOM 1982 O O . PRO B 1 85 ? -24.484 -6.363 5.281 1 97.5 85 PRO B O 1
ATOM 1985 N N . TYR B 1 86 ? -22.266 -6.062 5.098 1 95.94 86 TYR B N 1
ATOM 1986 C CA . TYR B 1 86 ? -22.422 -5.258 3.893 1 95.94 86 TYR B CA 1
ATOM 1987 C C . TYR B 1 86 ? -22.828 -6.121 2.705 1 95.94 86 TYR B C 1
ATOM 1989 O O . TYR B 1 86 ? -23.75 -5.773 1.967 1 95.94 86 TYR B O 1
ATOM 1997 N N . PHE B 1 87 ? -22.219 -7.25 2.527 1 97.44 87 PHE B N 1
ATOM 1998 C CA . PHE B 1 87 ? -22.562 -8.172 1.448 1 97.44 87 PHE B CA 1
ATOM 1999 C C . PHE B 1 87 ? -23.969 -8.703 1.619 1 97.44 87 PHE B C 1
ATOM 2001 O O . PHE B 1 87 ? -24.719 -8.812 0.648 1 97.44 87 PHE B O 1
ATOM 2008 N N . ALA B 1 88 ? -24.359 -9.078 2.836 1 97.25 88 ALA B N 1
ATOM 2009 C CA . ALA B 1 88 ? -25.672 -9.656 3.133 1 97.25 88 ALA B CA 1
ATOM 2010 C C . ALA B 1 88 ? -26.797 -8.68 2.803 1 97.25 88 ALA B C 1
ATOM 2012 O O . ALA B 1 88 ? -27.891 -9.086 2.436 1 97.25 88 ALA B O 1
ATOM 2013 N N . LYS B 1 89 ? -26.484 -7.375 2.85 1 96.5 89 LYS B N 1
ATOM 2014 C CA . LYS B 1 89 ? -27.484 -6.34 2.561 1 96.5 89 LYS B CA 1
ATOM 2015 C C . LYS B 1 89 ? -27.5 -6.004 1.072 1 96.5 89 LYS B C 1
ATOM 2017 O O . LYS B 1 89 ? -28.297 -5.172 0.632 1 96.5 89 LYS B O 1
ATOM 2022 N N . GLY B 1 90 ? -26.656 -6.598 0.301 1 94.81 90 GLY B N 1
ATOM 2023 C CA . GLY B 1 90 ? -26.641 -6.418 -1.143 1 94.81 90 GLY B CA 1
ATOM 2024 C C . GLY B 1 90 ? -25.891 -5.176 -1.579 1 94.81 90 GLY B C 1
ATOM 2025 O O . GLY B 1 90 ? -26 -4.758 -2.734 1 94.81 90 GLY B O 1
ATOM 2026 N N . LYS B 1 91 ? -25.203 -4.574 -0.569 1 90.25 91 LYS B N 1
ATOM 2027 C CA . LYS B 1 91 ? -24.469 -3.344 -0.856 1 90.25 91 LYS B CA 1
ATOM 2028 C C . LYS B 1 91 ? -23.109 -3.352 -0.182 1 90.25 91 LYS B C 1
ATOM 2030 O O . LYS B 1 91 ? -22.969 -2.961 0.981 1 90.25 91 LYS B O 1
ATOM 2035 N N . ALA B 1 92 ? -22.156 -3.686 -0.946 1 91.12 92 ALA B N 1
ATOM 2036 C CA . ALA B 1 92 ? -20.781 -3.598 -0.441 1 91.12 92 ALA B CA 1
ATOM 2037 C C . ALA B 1 92 ? -20.109 -2.32 -0.925 1 91.12 92 ALA B C 1
ATOM 2039 O O . ALA B 1 92 ? -20.562 -1.215 -0.635 1 91.12 92 ALA B O 1
ATOM 2040 N N . TRP B 1 93 ? -18.984 -2.4 -1.587 1 89.69 93 TRP B N 1
ATOM 2041 C CA . TRP B 1 93 ? -18.328 -1.229 -2.16 1 89.69 93 TRP B CA 1
ATOM 2042 C C . TRP B 1 93 ? -18.188 -1.368 -3.672 1 89.69 93 TRP B C 1
ATOM 2044 O O . TRP B 1 93 ? -18.281 -2.473 -4.211 1 89.69 93 TRP B O 1
ATOM 2054 N N . ASN B 1 94 ? -18.094 -0.189 -4.215 1 91.69 94 ASN B N 1
ATOM 2055 C CA . ASN B 1 94 ? -17.906 -0.07 -5.656 1 91.69 94 ASN B CA 1
ATOM 2056 C C . ASN B 1 94 ? -16.703 0.784 -6 1 91.69 94 ASN B C 1
ATOM 2058 O O . ASN B 1 94 ? -16.781 2.014 -6.004 1 91.69 94 ASN B O 1
ATOM 2062 N N . PHE B 1 95 ? -15.609 0.083 -6.262 1 92.06 95 PHE B N 1
ATOM 2063 C CA . PHE B 1 95 ? -14.375 0.744 -6.676 1 92.06 95 PHE B CA 1
ATOM 2064 C C . PHE B 1 95 ? -14.203 0.665 -8.188 1 92.06 95 PHE B C 1
ATOM 2066 O O . PHE B 1 95 ? -14.289 -0.417 -8.773 1 92.06 95 PHE B O 1
ATOM 2073 N N . THR B 1 96 ? -13.984 1.814 -8.766 1 92.5 96 THR B N 1
ATOM 2074 C CA . THR B 1 96 ? -13.734 1.867 -10.203 1 92.5 96 THR B CA 1
ATOM 2075 C C . THR B 1 96 ? -12.305 2.297 -10.492 1 92.5 96 THR B C 1
ATOM 2077 O O . THR B 1 96 ? -11.93 3.445 -10.25 1 92.5 96 THR B O 1
ATOM 2080 N N . PRO B 1 97 ? -11.57 1.335 -11.039 1 95.56 97 PRO B N 1
ATOM 2081 C CA . PRO B 1 97 ? -10.195 1.717 -11.367 1 95.56 97 PRO B CA 1
ATOM 2082 C C . PRO B 1 97 ? -10.109 2.635 -12.586 1 95.56 97 PRO B C 1
ATOM 2084 O O . PRO B 1 97 ? -10.766 2.383 -13.602 1 95.56 97 PRO B O 1
ATOM 2087 N N . SER B 1 98 ? -9.383 3.768 -12.492 1 94.31 98 SER B N 1
ATOM 2088 C CA . SER B 1 98 ? -9.141 4.648 -13.625 1 94.31 98 SER B CA 1
ATOM 2089 C C . SER B 1 98 ? -7.785 4.371 -14.266 1 94.31 98 SER B C 1
ATOM 2091 O O . SER B 1 98 ? -7.57 4.672 -15.438 1 94.31 98 SER B O 1
ATOM 2093 N N . SER B 1 99 ? -6.852 3.836 -13.516 1 96.19 99 SER B N 1
ATOM 2094 C CA . SER B 1 99 ? -5.555 3.385 -14.008 1 96.19 99 SER B CA 1
ATOM 2095 C C . SER B 1 99 ? -4.988 2.271 -13.133 1 96.19 99 SER B C 1
ATOM 2097 O O . SER B 1 99 ? -5.281 2.203 -11.938 1 96.19 99 SER B O 1
ATOM 2099 N N . ARG B 1 100 ? -4.281 1.342 -13.773 1 98.12 100 ARG B N 1
ATOM 2100 C CA . ARG B 1 100 ? -3.625 0.241 -13.078 1 98.12 100 ARG B CA 1
ATOM 2101 C C . ARG B 1 100 ? -2.291 -0.102 -13.734 1 98.12 100 ARG B C 1
ATOM 2103 O O . ARG B 1 100 ? -2.186 -0.141 -14.961 1 98.12 100 ARG B O 1
ATOM 2110 N N . HIS B 1 101 ? -1.251 -0.291 -12.922 1 98.44 101 HIS B N 1
ATOM 2111 C CA . HIS B 1 101 ? 0.052 -0.791 -13.344 1 98.44 101 HIS B CA 1
ATOM 2112 C C . HIS B 1 101 ? 0.345 -2.156 -12.727 1 98.44 101 HIS B C 1
ATOM 2114 O O . HIS B 1 101 ? 0.136 -2.359 -11.531 1 98.44 101 HIS B O 1
ATOM 2120 N N . VAL B 1 102 ? 0.747 -3.084 -13.57 1 98.31 102 VAL B N 1
ATOM 2121 C CA . VAL B 1 102 ? 1.045 -4.438 -13.117 1 98.31 102 VAL B CA 1
ATOM 2122 C C . VAL B 1 102 ? 2.492 -4.789 -13.453 1 98.31 102 VAL B C 1
ATOM 2124 O O . VAL B 1 102 ? 2.963 -4.523 -14.562 1 98.31 102 VAL B O 1
ATOM 2127 N N . SER B 1 103 ? 3.188 -5.262 -12.453 1 97.75 103 SER B N 1
ATOM 2128 C CA . SER B 1 103 ? 4.516 -5.84 -12.633 1 97.75 103 SER B CA 1
ATOM 2129 C C . SER B 1 103 ? 4.504 -7.344 -12.367 1 97.75 103 SER B C 1
ATOM 2131 O O . SER B 1 103 ? 3.715 -7.828 -11.555 1 97.75 103 SER B O 1
ATOM 2133 N N . LEU B 1 104 ? 5.398 -8.023 -13.109 1 95.44 104 LEU B N 1
ATOM 2134 C CA . LEU B 1 104 ? 5.473 -9.477 -12.984 1 95.44 104 LEU B CA 1
ATOM 2135 C C . LEU B 1 104 ? 6.859 -9.906 -12.523 1 95.44 104 LEU B C 1
ATOM 2137 O O . LEU B 1 104 ? 7.863 -9.305 -12.914 1 95.44 104 LEU B O 1
ATOM 2141 N N . SER B 1 105 ? 6.82 -10.961 -11.719 1 93 105 SER B N 1
ATOM 2142 C CA . SER B 1 105 ? 8.094 -11.602 -11.43 1 93 105 SER B CA 1
ATOM 2143 C C . SER B 1 105 ? 8.688 -12.234 -12.688 1 93 105 SER B C 1
ATOM 2145 O O . SER B 1 105 ? 7.977 -12.492 -13.656 1 93 105 SER B O 1
ATOM 2147 N N . LYS B 1 106 ? 9.984 -12.492 -12.617 1 87.75 106 LYS B N 1
ATOM 2148 C CA . LYS B 1 106 ? 10.68 -13.039 -13.781 1 87.75 106 LYS B CA 1
ATOM 2149 C C . LYS B 1 106 ? 10.086 -14.383 -14.203 1 87.75 106 LYS B C 1
ATOM 2151 O O . LYS B 1 106 ? 9.977 -14.664 -15.398 1 87.75 106 LYS B O 1
ATOM 2156 N N . ASP B 1 107 ? 9.602 -15.148 -13.25 1 87.38 107 ASP B N 1
ATOM 2157 C CA . ASP B 1 107 ? 9.102 -16.484 -13.555 1 87.38 107 ASP B CA 1
ATOM 2158 C C . ASP B 1 107 ? 7.598 -16.453 -13.828 1 87.38 107 ASP B C 1
ATOM 2160 O O . ASP B 1 107 ? 6.98 -17.5 -14.07 1 87.38 107 ASP B O 1
ATOM 2164 N N . GLY B 1 108 ? 7.004 -15.281 -13.656 1 90.56 108 GLY B N 1
ATOM 2165 C CA . GLY B 1 108 ? 5.594 -15.117 -13.984 1 90.56 108 GLY B CA 1
ATOM 2166 C C . GLY B 1 108 ? 4.668 -15.695 -12.93 1 90.56 108 GLY B C 1
ATOM 2167 O O . GLY B 1 108 ? 3.473 -15.875 -13.18 1 90.56 108 GLY B O 1
ATOM 2168 N N . SER B 1 109 ? 5.16 -15.984 -11.758 1 91.5 109 SER B N 1
ATOM 2169 C CA . SER B 1 109 ? 4.355 -16.656 -10.742 1 91.5 109 SER B CA 1
ATOM 2170 C C . SER B 1 109 ? 3.787 -15.672 -9.734 1 91.5 109 SER B C 1
ATOM 2172 O O . SER B 1 109 ? 2.945 -16.031 -8.906 1 91.5 109 SER B O 1
ATOM 2174 N N . MET B 1 110 ? 4.254 -14.438 -9.828 1 95.25 110 MET B N 1
ATOM 2175 C CA . MET B 1 110 ? 3.766 -13.398 -8.93 1 95.25 110 MET B CA 1
ATOM 2176 C C . MET B 1 110 ? 3.582 -12.078 -9.672 1 95.25 110 MET B C 1
ATOM 2178 O O . MET B 1 110 ? 4.23 -11.836 -10.688 1 95.25 110 MET B O 1
ATOM 2182 N N . ALA B 1 111 ? 2.709 -11.289 -9.188 1 97.75 111 ALA B N 1
ATOM 2183 C CA . ALA B 1 111 ? 2.439 -9.953 -9.703 1 97.75 111 ALA B CA 1
ATOM 2184 C C . ALA B 1 111 ? 2.229 -8.953 -8.562 1 97.75 111 ALA B C 1
ATOM 2186 O O . ALA B 1 111 ? 1.769 -9.328 -7.48 1 97.75 111 ALA B O 1
ATOM 2187 N N . TRP B 1 112 ? 2.666 -7.809 -8.719 1 98.62 112 TRP B N 1
ATOM 2188 C CA . TRP B 1 112 ? 2.283 -6.695 -7.855 1 98.62 112 TRP B CA 1
ATOM 2189 C C . TRP B 1 112 ? 1.773 -5.516 -8.68 1 98.62 112 TRP B C 1
ATOM 2191 O O . TRP B 1 112 ? 2.045 -5.43 -9.883 1 98.62 112 TRP B O 1
ATOM 2201 N N . PHE B 1 113 ? 0.92 -4.738 -8.055 1 98.75 113 PHE B N 1
ATOM 2202 C CA . PHE B 1 113 ? 0.207 -3.725 -8.82 1 98.75 113 PHE B CA 1
ATOM 2203 C C . PHE B 1 113 ? -0.099 -2.508 -7.953 1 98.75 113 PHE B C 1
ATOM 2205 O O . PHE B 1 113 ? 0.051 -2.557 -6.73 1 98.75 113 PHE B O 1
ATOM 2212 N N . ASP B 1 114 ? -0.423 -1.421 -8.547 1 98.75 114 ASP B N 1
ATOM 2213 C CA . ASP B 1 114 ? -1.075 -0.255 -7.961 1 98.75 114 ASP B CA 1
ATOM 2214 C C . ASP B 1 114 ? -2.176 0.279 -8.875 1 98.75 114 ASP B C 1
ATOM 2216 O O . ASP B 1 114 ? -2.107 0.116 -10.094 1 98.75 114 ASP B O 1
ATOM 2220 N N . GLU B 1 115 ? -3.172 0.839 -8.32 1 98.5 115 GLU B N 1
ATOM 2221 C CA . GLU B 1 115 ? -4.293 1.36 -9.094 1 98.5 115 GLU B CA 1
ATOM 2222 C C . GLU B 1 115 ? -4.883 2.609 -8.445 1 98.5 115 GLU B C 1
ATOM 2224 O O . GLU B 1 115 ? -4.805 2.775 -7.223 1 98.5 115 GLU B O 1
ATOM 2229 N N . VAL B 1 116 ? -5.363 3.473 -9.289 1 97.12 116 VAL B N 1
ATOM 2230 C CA . VAL B 1 116 ? -6.137 4.633 -8.867 1 97.12 116 VAL B CA 1
ATOM 2231 C C . VAL B 1 116 ? -7.625 4.305 -8.906 1 97.12 116 VAL B C 1
ATOM 2233 O O . VAL B 1 116 ? -8.125 3.781 -9.906 1 97.12 116 VAL B O 1
ATOM 2236 N N . LEU B 1 117 ? -8.25 4.586 -7.809 1 96.19 117 LEU B N 1
ATOM 2237 C CA . LEU B 1 117 ? -9.656 4.223 -7.676 1 96.19 117 LEU B CA 1
ATOM 2238 C C . LEU B 1 117 ? -10.523 5.461 -7.469 1 96.19 117 LEU B C 1
ATOM 2240 O O . LEU B 1 117 ? -10.094 6.422 -6.816 1 96.19 117 LEU B O 1
ATOM 2244 N N . ALA B 1 118 ? -11.68 5.41 -8.039 1 88.5 118 ALA B N 1
ATOM 2245 C CA . ALA B 1 118 ? -12.766 6.316 -7.68 1 88.5 118 ALA B CA 1
ATOM 2246 C C . ALA B 1 118 ? -13.859 5.578 -6.918 1 88.5 118 ALA B C 1
ATOM 2248 O O . ALA B 1 118 ? -14.219 4.453 -7.27 1 88.5 118 ALA B O 1
ATOM 2249 N N . THR B 1 119 ? -14.148 6.184 -5.797 1 80.56 119 THR B N 1
ATOM 2250 C CA . THR B 1 119 ? -15.25 5.605 -5.027 1 80.56 119 THR B CA 1
ATOM 2251 C C . THR B 1 119 ? -16.219 6.691 -4.578 1 80.56 119 THR B C 1
ATOM 2253 O O . THR B 1 119 ? -15.812 7.812 -4.27 1 80.56 119 THR B O 1
ATOM 2256 N N . PRO B 1 120 ? -17.438 6.363 -4.59 1 76.81 120 PRO B N 1
ATOM 2257 C CA . PRO B 1 120 ? -18.422 7.355 -4.117 1 76.81 120 PRO B CA 1
ATOM 2258 C C . PRO B 1 120 ? -18.203 7.73 -2.65 1 76.81 120 PRO B C 1
ATOM 2260 O O . PRO B 1 120 ? -18.406 8.883 -2.271 1 76.81 120 PRO B O 1
ATOM 2263 N N . ASN B 1 121 ? -17.719 6.859 -1.839 1 77.81 121 ASN B N 1
ATOM 2264 C CA . ASN B 1 121 ? -17.688 7.078 -0.397 1 77.81 121 ASN B CA 1
ATOM 2265 C C . ASN B 1 121 ? -16.328 7.609 0.059 1 77.81 121 ASN B C 1
ATOM 2267 O O . ASN B 1 121 ? -16.234 8.305 1.072 1 77.81 121 ASN B O 1
ATOM 2271 N N . LEU B 1 122 ? -15.242 7.348 -0.61 1 80.25 122 LEU B N 1
ATOM 2272 C CA . LEU B 1 122 ? -13.914 7.719 -0.142 1 80.25 122 LEU B CA 1
ATOM 2273 C C . LEU B 1 122 ? -13.297 8.789 -1.04 1 80.25 122 LEU B C 1
ATOM 2275 O O . LEU B 1 122 ? -12.344 9.461 -0.646 1 80.25 122 LEU B O 1
ATOM 2279 N N . GLY B 1 123 ? -13.914 9.023 -2.219 1 79.88 123 GLY B N 1
ATOM 2280 C CA . GLY B 1 123 ? -13.227 9.82 -3.221 1 79.88 123 GLY B CA 1
ATOM 2281 C C . GLY B 1 123 ? -12.039 9.102 -3.836 1 79.88 123 GLY B C 1
ATOM 2282 O O . GLY B 1 123 ? -12.023 7.875 -3.932 1 79.88 123 GLY B O 1
ATOM 2283 N N . PRO B 1 124 ? -11.07 9.883 -4.359 1 86 124 PRO B N 1
ATOM 2284 C CA . PRO B 1 124 ? -9.875 9.25 -4.926 1 86 124 PRO B CA 1
ATOM 2285 C C . PRO B 1 124 ? -9.117 8.398 -3.914 1 86 124 PRO B C 1
ATOM 2287 O O . PRO B 1 124 ? -8.875 8.836 -2.789 1 86 124 PRO B O 1
ATOM 2290 N N . SER B 1 125 ? -8.961 7.172 -4.246 1 95.56 125 SER B N 1
ATOM 2291 C CA . SER B 1 125 ? -8.266 6.191 -3.416 1 95.56 125 SER B CA 1
ATOM 2292 C C . SER B 1 125 ? -7.184 5.465 -4.207 1 95.56 125 SER B C 1
ATOM 2294 O O . SER B 1 125 ? -7.094 5.613 -5.43 1 95.56 125 SER B O 1
ATOM 2296 N N . ARG B 1 126 ? -6.32 4.898 -3.549 1 97.81 126 ARG B N 1
ATOM 2297 C CA . ARG B 1 126 ? -5.254 4.102 -4.148 1 97.81 126 ARG B CA 1
ATOM 2298 C C . ARG B 1 126 ? -5.285 2.668 -3.627 1 97.81 126 ARG B C 1
ATOM 2300 O O . ARG B 1 126 ? -5.449 2.443 -2.426 1 97.81 126 ARG B O 1
ATOM 2307 N N . GLY B 1 127 ? -5.27 1.726 -4.543 1 98.19 127 GLY B N 1
ATOM 2308 C CA . GLY B 1 127 ? -5.035 0.326 -4.227 1 98.19 127 GLY B CA 1
ATOM 2309 C C . GLY B 1 127 ? -3.674 -0.169 -4.676 1 98.19 127 GLY B C 1
ATOM 2310 O O . GLY B 1 127 ? -3.17 0.247 -5.719 1 98.19 127 GLY B O 1
ATOM 2311 N N . SER B 1 128 ? -3.049 -0.984 -3.92 1 98.75 128 SER B N 1
ATOM 2312 C CA . SER B 1 128 ? -1.855 -1.731 -4.305 1 98.75 128 SER B CA 1
ATOM 2313 C C . SER B 1 128 ? -1.859 -3.129 -3.695 1 98.75 128 SER B C 1
ATOM 2315 O O . SER B 1 128 ? -2.6 -3.396 -2.748 1 98.75 128 SER B O 1
ATOM 2317 N N . GLY B 1 129 ? -1.08 -4.02 -4.297 1 98.62 129 GLY B N 1
ATOM 2318 C CA . GLY B 1 129 ? -1.119 -5.355 -3.73 1 98.62 129 GLY B CA 1
ATOM 2319 C C . GLY B 1 129 ? -0.271 -6.355 -4.496 1 98.62 129 GLY B C 1
ATOM 2320 O O . GLY B 1 129 ? 0.564 -5.965 -5.316 1 98.62 129 GLY B O 1
ATOM 2321 N N . VAL B 1 130 ? -0.435 -7.582 -4.074 1 98.81 130 VAL B N 1
ATOM 2322 C CA . VAL B 1 130 ? 0.337 -8.711 -4.586 1 98.81 130 VAL B CA 1
ATOM 2323 C C . VAL B 1 130 ? -0.604 -9.844 -4.98 1 98.81 130 VAL B C 1
ATOM 2325 O O . VAL B 1 130 ? -1.556 -10.148 -4.254 1 98.81 130 VAL B O 1
ATOM 2328 N N . LEU B 1 131 ? -0.418 -10.391 -6.141 1 98.69 131 LEU B N 1
ATOM 2329 C CA . LEU B 1 131 ? -1.061 -11.641 -6.535 1 98.69 131 LEU B CA 1
ATOM 2330 C C . LEU B 1 131 ? -0.035 -12.758 -6.672 1 98.69 131 LEU B C 1
ATOM 2332 O O . LEU B 1 131 ? 1.096 -12.516 -7.105 1 98.69 131 LEU B O 1
ATOM 2336 N N . VAL B 1 132 ? -0.434 -13.914 -6.316 1 97.25 132 VAL B N 1
ATOM 2337 C CA . VAL B 1 132 ? 0.373 -15.117 -6.504 1 97.25 132 VAL B CA 1
ATOM 2338 C C . VAL B 1 132 ? -0.398 -16.125 -7.348 1 97.25 132 VAL B C 1
ATOM 2340 O O . VAL B 1 132 ? -1.629 -16.188 -7.293 1 97.25 132 VAL B O 1
ATOM 2343 N N . LYS B 1 133 ? 0.342 -16.828 -8.117 1 94.12 133 LYS B N 1
ATOM 2344 C CA . LYS B 1 133 ? -0.265 -17.875 -8.922 1 94.12 133 LYS B CA 1
ATOM 2345 C C . LYS B 1 133 ? -0.287 -19.203 -8.164 1 94.12 133 LYS B C 1
ATOM 2347 O O . LYS B 1 133 ? 0.766 -19.734 -7.812 1 94.12 133 LYS B O 1
ATOM 2352 N N . GLU B 1 134 ? -1.44 -19.641 -7.805 1 87.44 134 GLU B N 1
ATOM 2353 C CA . GLU B 1 134 ? -1.65 -20.938 -7.156 1 87.44 134 GLU B CA 1
ATOM 2354 C C . GLU B 1 134 ? -2.387 -21.906 -8.086 1 87.44 134 GLU B C 1
ATOM 2356 O O . GLU B 1 134 ? -3.547 -21.672 -8.43 1 87.44 134 GLU B O 1
ATOM 2361 N N . GLY B 1 135 ? -1.783 -23.047 -8.406 1 85.94 135 GLY B N 1
ATOM 2362 C CA . GLY B 1 135 ? -2.424 -24.016 -9.289 1 85.94 135 GLY B CA 1
ATOM 2363 C C . GLY B 1 135 ? -2.896 -23.406 -10.594 1 85.94 135 GLY B C 1
ATOM 2364 O O . GLY B 1 135 ? -4.012 -23.672 -11.047 1 85.94 135 GLY B O 1
ATOM 2365 N N . GLY B 1 136 ? -2.158 -22.375 -11.086 1 89.06 136 GLY B N 1
ATOM 2366 C CA . GLY B 1 136 ? -2.463 -21.766 -12.375 1 89.06 136 GLY B CA 1
ATOM 2367 C C . GLY B 1 136 ? -3.443 -20.609 -12.273 1 89.06 136 GLY B C 1
ATOM 2368 O O . GLY B 1 136 ? -3.762 -19.984 -13.281 1 89.06 136 GLY B O 1
ATOM 2369 N N . THR B 1 137 ? -3.943 -20.375 -11.086 1 94.56 137 THR B N 1
ATOM 2370 C CA . THR B 1 137 ? -4.902 -19.297 -10.891 1 94.56 137 THR B CA 1
ATOM 2371 C C . THR B 1 137 ? -4.277 -18.172 -10.086 1 94.56 137 THR B C 1
ATOM 2373 O O . THR B 1 137 ? -3.602 -18.406 -9.086 1 94.56 137 THR B O 1
ATOM 2376 N N . TRP B 1 138 ? -4.496 -16.969 -10.594 1 97.69 138 TRP B N 1
ATOM 2377 C CA . TRP B 1 138 ? -4.031 -15.797 -9.867 1 97.69 138 TRP B CA 1
ATOM 2378 C C . TRP B 1 138 ? -4.938 -15.5 -8.672 1 97.69 138 TRP B C 1
ATOM 2380 O O . TRP B 1 138 ? -6.164 -15.469 -8.812 1 97.69 138 TRP B O 1
ATOM 2390 N N . LYS B 1 139 ? -4.336 -15.328 -7.465 1 98.31 139 LYS B N 1
ATOM 2391 C CA . LYS B 1 139 ? -5.035 -14.969 -6.234 1 98.31 139 LYS B CA 1
ATOM 2392 C C . LYS B 1 139 ? -4.387 -13.758 -5.566 1 98.31 139 LYS B C 1
ATOM 2394 O O . LYS B 1 139 ? -3.168 -13.586 -5.641 1 98.31 139 LYS B O 1
ATOM 2399 N N . ILE B 1 140 ? -5.16 -12.984 -4.918 1 98.81 140 ILE B N 1
ATOM 2400 C CA . ILE B 1 140 ? -4.68 -11.812 -4.188 1 98.81 140 ILE B CA 1
ATOM 2401 C C . ILE B 1 140 ? -4.113 -12.242 -2.838 1 98.81 140 ILE B C 1
ATOM 2403 O O . ILE B 1 140 ? -4.812 -12.867 -2.033 1 98.81 140 ILE B O 1
ATOM 2407 N N . ALA B 1 141 ? -2.842 -11.922 -2.619 1 98.75 141 ALA B N 1
ATOM 2408 C CA . ALA B 1 141 ? -2.188 -12.281 -1.365 1 98.75 141 ALA B CA 1
ATOM 2409 C C . ALA B 1 141 ? -2.152 -11.102 -0.402 1 98.75 141 ALA B C 1
ATOM 2411 O O . ALA B 1 141 ? -2.057 -11.289 0.813 1 98.75 141 ALA B O 1
ATOM 2412 N N . GLN B 1 142 ? -2.189 -9.945 -0.929 1 98.88 142 GLN B N 1
ATOM 2413 C CA . GLN B 1 142 ? -2.232 -8.719 -0.139 1 98.88 142 GLN B CA 1
ATOM 2414 C C . GLN B 1 142 ? -2.879 -7.586 -0.922 1 98.88 142 GLN B C 1
ATOM 2416 O O . GLN B 1 142 ? -2.623 -7.422 -2.117 1 98.88 142 GLN B O 1
ATOM 2421 N N . TYR B 1 143 ? -3.701 -6.859 -0.341 1 98.88 143 TYR B N 1
ATOM 2422 C CA . TYR B 1 143 ? -4.277 -5.637 -0.887 1 98.88 143 TYR B CA 1
ATOM 2423 C C . TYR B 1 143 ? -4.219 -4.504 0.132 1 98.88 143 TYR B C 1
ATOM 2425 O O . TYR B 1 143 ? -4.555 -4.695 1.303 1 98.88 143 TYR B O 1
ATOM 2433 N N . ASN B 1 144 ? -3.719 -3.389 -0.24 1 98.69 144 ASN B N 1
ATOM 2434 C CA . ASN B 1 144 ? -3.615 -2.18 0.57 1 98.69 144 ASN B CA 1
ATOM 2435 C C . ASN B 1 144 ? -4.473 -1.051 0.004 1 98.69 144 ASN B C 1
ATOM 2437 O O . ASN B 1 144 ? -4.23 -0.579 -1.108 1 98.69 144 ASN B O 1
ATOM 2441 N N . LEU B 1 145 ? -5.52 -0.699 0.713 1 97.88 145 LEU B N 1
ATOM 2442 C CA . LEU B 1 145 ? -6.367 0.435 0.357 1 97.88 145 LEU B CA 1
ATOM 2443 C C . LEU B 1 145 ? -5.969 1.678 1.146 1 97.88 145 LEU B C 1
ATOM 2445 O O . LEU B 1 145 ? -5.812 1.618 2.369 1 97.88 145 LEU B O 1
ATOM 2449 N N . SER B 1 146 ? -5.762 2.799 0.471 1 97.12 146 SER B N 1
ATOM 2450 C CA . SER B 1 146 ? -5.406 4.047 1.134 1 97.12 146 SER B CA 1
ATOM 2451 C C . SER B 1 146 ? -6.074 5.242 0.461 1 97.12 146 SER B C 1
ATOM 2453 O O . SER B 1 146 ? -6.582 5.125 -0.656 1 97.12 146 SER B O 1
ATOM 2455 N N . VAL B 1 147 ? -6.141 6.316 1.167 1 95.94 147 VAL B N 1
ATOM 2456 C CA . VAL B 1 147 ? -6.594 7.602 0.64 1 95.94 147 VAL B CA 1
ATOM 2457 C C . VAL B 1 147 ? -5.402 8.539 0.46 1 95.94 147 VAL B C 1
ATOM 2459 O O . VAL B 1 147 ? -4.844 9.039 1.439 1 95.94 147 VAL B O 1
ATOM 2462 N N . PRO B 1 148 ? -5.039 8.711 -0.829 1 96.5 148 PRO B N 1
ATOM 2463 C CA . PRO B 1 148 ? -3.98 9.695 -1.022 1 96.5 148 PRO B CA 1
ATOM 2464 C C . PRO B 1 148 ? -4.367 11.086 -0.517 1 96.5 148 PRO B C 1
ATOM 2466 O O . PRO B 1 148 ? -5.527 11.492 -0.638 1 96.5 148 PRO B O 1
ATOM 2469 N N . ILE B 1 149 ? -3.387 11.789 0.056 1 95.75 149 ILE B N 1
ATOM 2470 C CA . ILE B 1 149 ? -3.602 13.125 0.609 1 95.75 149 ILE B CA 1
ATOM 2471 C C . ILE B 1 149 ? -2.773 14.148 -0.169 1 95.75 149 ILE B C 1
ATOM 2473 O O . ILE B 1 149 ? -1.542 14.078 -0.177 1 95.75 149 ILE B O 1
ATOM 2477 N N . PRO B 1 150 ? -3.488 15.102 -0.847 1 95.69 150 PRO B N 1
ATOM 2478 C CA . PRO B 1 150 ? -2.705 16.141 -1.514 1 95.69 150 PRO B CA 1
ATOM 2479 C C . PRO B 1 150 ? -1.711 16.828 -0.576 1 95.69 150 PRO B C 1
ATOM 2481 O O . PRO B 1 150 ? -2.037 17.109 0.582 1 95.69 150 PRO B O 1
ATOM 2484 N N . ASN B 1 151 ? -0.514 17.062 -1.089 1 94.88 151 ASN B N 1
ATOM 2485 C CA . ASN B 1 151 ? 0.544 17.672 -0.29 1 94.88 151 ASN B CA 1
ATOM 2486 C C . ASN B 1 151 ? 0.078 18.969 0.358 1 94.88 151 ASN B C 1
ATOM 2488 O O . ASN B 1 151 ? 0.395 19.234 1.518 1 94.88 151 ASN B O 1
ATOM 2492 N N . ASP B 1 152 ? -0.754 19.688 -0.299 1 95.31 152 ASP B N 1
ATOM 2493 C CA . ASP B 1 152 ? -1.171 21.031 0.126 1 95.31 152 ASP B CA 1
ATOM 2494 C C . ASP B 1 152 ? -2.115 20.953 1.324 1 95.31 152 ASP B C 1
ATOM 2496 O O . ASP B 1 152 ? -2.328 21.953 2.016 1 95.31 152 ASP B O 1
ATOM 2500 N N . VAL B 1 153 ? -2.703 19.766 1.588 1 94.25 153 VAL B N 1
ATOM 2501 C CA . VAL B 1 153 ? -3.631 19.672 2.711 1 94.25 153 VAL B CA 1
ATOM 2502 C C . VAL B 1 153 ? -3.096 18.688 3.75 1 94.25 153 VAL B C 1
ATOM 2504 O O . VAL B 1 153 ? -3.754 18.422 4.758 1 94.25 153 VAL B O 1
ATOM 2507 N N . LEU B 1 154 ? -1.942 18.188 3.576 1 94.69 154 LEU B N 1
ATOM 2508 C CA . LEU B 1 154 ? -1.376 17.156 4.434 1 94.69 154 LEU B CA 1
ATOM 2509 C C . LEU B 1 154 ? -1.233 17.656 5.867 1 94.69 154 LEU B C 1
ATOM 2511 O O . LEU B 1 154 ? -1.575 16.938 6.812 1 94.69 154 LEU B O 1
ATOM 2515 N N . ASP B 1 155 ? -0.716 18.891 6.02 1 93.31 155 ASP B N 1
ATOM 2516 C CA . ASP B 1 155 ? -0.527 19.438 7.359 1 93.31 155 ASP B CA 1
ATOM 2517 C C . ASP B 1 155 ? -1.855 19.516 8.109 1 93.31 155 ASP B C 1
ATOM 2519 O O . ASP B 1 155 ? -1.923 19.219 9.305 1 93.31 155 ASP B O 1
ATOM 2523 N N . ASP B 1 156 ? -2.867 19.891 7.379 1 94.06 156 ASP B N 1
ATOM 2524 C CA . ASP B 1 156 ? -4.195 20 7.977 1 94.06 156 ASP B CA 1
ATOM 2525 C C . ASP B 1 156 ? -4.738 18.625 8.367 1 94.06 156 ASP B C 1
ATOM 2527 O O . ASP B 1 156 ? -5.277 18.469 9.461 1 94.06 156 ASP B O 1
ATOM 2531 N N . VAL B 1 157 ? -4.586 17.672 7.504 1 93.75 157 VAL B N 1
ATOM 2532 C CA . VAL B 1 157 ? -5.059 16.328 7.762 1 93.75 157 VAL B CA 1
ATOM 2533 C C . VAL B 1 157 ? -4.301 15.727 8.945 1 93.75 157 VAL B C 1
ATOM 2535 O O . VAL B 1 157 ? -4.906 15.148 9.852 1 93.75 157 VAL B O 1
ATOM 2538 N N . LYS B 1 158 ? -3.018 15.914 8.969 1 92.94 158 LYS B N 1
ATOM 2539 C CA . LYS B 1 158 ? -2.193 15.43 10.07 1 92.94 158 LYS B CA 1
ATOM 2540 C C . LYS B 1 158 ? -2.672 16 11.406 1 92.94 158 LYS B C 1
ATOM 2542 O O . LYS B 1 158 ? -2.777 15.273 12.398 1 92.94 158 LYS B O 1
ATOM 2547 N N . ALA B 1 159 ? -2.932 17.266 11.43 1 92.94 159 ALA B N 1
ATOM 2548 C CA . ALA B 1 159 ? -3.389 17.922 12.648 1 92.94 159 ALA B CA 1
ATOM 2549 C C . ALA B 1 159 ? -4.699 17.312 13.148 1 92.94 159 ALA B C 1
ATOM 2551 O O . ALA B 1 159 ? -4.891 17.141 14.352 1 92.94 159 ALA B O 1
ATOM 2552 N N . ARG B 1 160 ? -5.566 16.969 12.219 1 93.19 160 ARG B N 1
ATOM 2553 C CA . ARG B 1 160 ? -6.859 16.391 12.586 1 93.19 160 ARG B CA 1
ATOM 2554 C C . ARG B 1 160 ? -6.691 14.992 13.164 1 93.19 160 ARG B C 1
ATOM 2556 O O . ARG B 1 160 ? -7.348 14.641 14.148 1 93.19 160 ARG B O 1
ATOM 2563 N N . ILE B 1 161 ? -5.789 14.25 12.609 1 93.06 161 ILE B N 1
ATOM 2564 C CA . ILE B 1 161 ? -5.531 12.898 13.086 1 93.06 161 ILE B CA 1
ATOM 2565 C C . ILE B 1 161 ? -4.895 12.945 14.469 1 93.06 161 ILE B C 1
ATOM 2567 O O . ILE B 1 161 ? -5.281 12.195 15.367 1 93.06 161 ILE B O 1
ATOM 2571 N N . GLU B 1 162 ? -3.959 13.883 14.633 1 91.12 162 GLU B N 1
ATOM 2572 C CA . GLU B 1 162 ? -3.295 14.031 15.922 1 91.12 162 GLU B CA 1
ATOM 2573 C C . GLU B 1 162 ? -4.285 14.445 17.016 1 91.12 162 GLU B C 1
ATOM 2575 O O . GLU B 1 162 ? -4.211 13.961 18.141 1 91.12 162 GLU B O 1
ATOM 2580 N N . ALA B 1 163 ? -5.145 15.352 16.656 1 92.44 163 ALA B N 1
ATOM 2581 C CA . ALA B 1 163 ? -6.168 15.797 17.609 1 92.44 163 ALA B CA 1
ATOM 2582 C C . ALA B 1 163 ? -7.07 14.633 18.016 1 92.44 163 ALA B C 1
ATOM 2584 O O . ALA B 1 163 ? -7.395 14.477 19.188 1 92.44 163 ALA B O 1
ATOM 2585 N N . TYR B 1 164 ? -7.453 13.852 17.047 1 93.19 164 TYR B N 1
ATOM 2586 C CA . TYR B 1 164 ? -8.281 12.68 17.312 1 93.19 164 TYR B CA 1
ATOM 2587 C C . TYR B 1 164 ? -7.566 11.695 18.234 1 93.19 164 TYR B C 1
ATOM 2589 O O . TYR B 1 164 ? -8.156 11.18 19.188 1 93.19 164 TYR B O 1
ATOM 2597 N N . GLU B 1 165 ? -6.258 11.469 18.047 1 88.31 165 GLU B N 1
ATOM 2598 C CA . GLU B 1 165 ? -5.484 10.508 18.812 1 88.31 165 GLU B CA 1
ATOM 2599 C C . GLU B 1 165 ? -5.316 10.969 20.266 1 88.31 165 GLU B C 1
ATOM 2601 O O . GLU B 1 165 ? -5.258 10.148 21.188 1 88.31 165 GLU B O 1
ATOM 2606 N N . LYS B 1 166 ? -5.18 12.211 20.5 1 89.44 166 LYS B N 1
ATOM 2607 C CA . LYS B 1 166 ? -5.051 12.773 21.828 1 89.44 166 LYS B CA 1
ATOM 2608 C C . LYS B 1 166 ? -6.336 12.586 22.641 1 89.44 166 LYS B C 1
ATOM 2610 O O . LYS B 1 166 ? -6.293 12.391 23.844 1 89.44 166 LYS B O 1
ATOM 2615 N N . THR B 1 167 ? -7.457 12.633 21.953 1 88.44 167 THR B N 1
ATOM 2616 C CA . THR B 1 167 ? -8.734 12.453 22.641 1 88.44 167 THR B CA 1
ATOM 2617 C C . THR B 1 167 ? -8.938 11 23.031 1 88.44 167 THR B C 1
ATOM 2619 O O . THR B 1 167 ? -9.656 10.711 24 1 88.44 167 THR B O 1
ATOM 2622 N N . LYS B 1 168 ? -8.43 10.125 22.25 1 80.38 168 LYS B N 1
ATOM 2623 C CA . LYS B 1 168 ? -8.562 8.703 22.562 1 80.38 168 LYS B CA 1
ATOM 2624 C C . LYS B 1 168 ? -7.574 8.289 23.656 1 80.38 168 LYS B C 1
ATOM 2626 O O . LYS B 1 168 ? -7.855 7.387 24.438 1 80.38 168 LYS B O 1
ATOM 2631 N N . ALA B 1 169 ? -6.359 8.867 23.672 1 67.38 169 ALA B N 1
ATOM 2632 C CA . ALA B 1 169 ? -5.371 8.562 24.703 1 67.38 169 ALA B CA 1
ATOM 2633 C C . ALA B 1 169 ? -5.832 9.07 26.062 1 67.38 169 ALA B C 1
ATOM 2635 O O . ALA B 1 169 ? -5.383 8.578 27.109 1 67.38 169 ALA B O 1
ATOM 2636 N N . LYS B 1 170 ? -6.613 10.078 26.219 1 58.38 170 LYS B N 1
ATOM 2637 C CA . LYS B 1 170 ? -7.004 10.586 27.531 1 58.38 170 LYS B CA 1
ATOM 2638 C C . LYS B 1 170 ? -7.918 9.594 28.25 1 58.38 170 LYS B C 1
ATOM 2640 O O . LYS B 1 170 ? -8.984 9.242 27.734 1 58.38 170 LYS B O 1
ATOM 2645 N N . PRO B 1 171 ? -7.414 8.93 29.234 1 50.53 171 PRO B N 1
ATOM 2646 C CA . PRO B 1 171 ? -8.25 8.156 30.156 1 50.53 171 PRO B CA 1
ATOM 2647 C C . PRO B 1 171 ? -9.492 8.922 30.609 1 50.53 171 PRO B C 1
ATOM 2649 O O . PRO B 1 171 ? -9.477 10.156 30.656 1 50.53 171 PRO B O 1
ATOM 2652 N N . GLY B 1 172 ? -10.703 8.414 30.156 1 40.78 172 GLY B N 1
ATOM 2653 C CA . GLY B 1 172 ? -11.836 8.984 30.875 1 40.78 172 GLY B CA 1
ATOM 2654 C C . GLY B 1 172 ? -11.484 9.43 32.281 1 40.78 172 GLY B C 1
ATOM 2655 O O . GLY B 1 172 ? -10.852 8.695 33.031 1 40.78 172 GLY B O 1
ATOM 2656 N N . LYS B 1 173 ? -11.547 10.797 32.562 1 36.34 173 LYS B N 1
ATOM 2657 C CA . LYS B 1 173 ? -11.594 11.141 33.969 1 36.34 173 LYS B CA 1
ATOM 2658 C C . LYS B 1 173 ? -12.641 10.305 34.688 1 36.34 173 LYS B C 1
ATOM 2660 O O . LYS B 1 173 ? -13.75 10.125 34.219 1 36.34 173 LYS B O 1
#

Sequence (346 aa):
MTALSLLCLTLLSAPPNTGAKPSAARPAEVSATATVNAVLDDWHRAAAQADEARYFAHFTPDAIYLGTDATERWTRDEFRAWAHPYFAKGKAWNFTPSSRHVSLSKDGSMAWFDEVLATPNLGPSRGSGVLVKEGGTWKIAQYNLSVPIPNDVLDDVKARIEAYEKTKAKPGKMTALSLLCLTLLSAPPNTGAKPSAARPAEVSATATVNAVLDDWHRAAAQADEARYFAHFTPDAIYLGTDATERWTRDEFRAWAHPYFAKGKAWNFTPSSRHVSLSKDGSMAWFDEVLATPNLGPSRGSGVLVKEGGTWKIAQYNLSVPIPNDVLDDVKARIEAYEKTKAKPGK

Organism: Cystobacter fuscus (strain ATCC 25194 / DSM 2262 / NBRC 100088 / M29) (NCBI:txid1242864)

pLDDT: mean 84.99, std 20.7, range [35.22, 98.94]